Protein AF-A0A965PLQ4-F1 (afdb_monomer_lite)

Structure (mmCIF, N/CA/C/O backbone):
data_AF-A0A965PLQ4-F1
#
_entry.id   AF-A0A965PLQ4-F1
#
loop_
_atom_site.group_PDB
_atom_site.id
_atom_site.type_symbol
_atom_site.label_atom_id
_atom_site.label_alt_id
_atom_site.label_comp_id
_atom_site.label_asym_id
_atom_site.label_entity_id
_atom_site.label_seq_id
_atom_site.pdbx_PDB_ins_code
_atom_site.Cartn_x
_atom_site.Cartn_y
_atom_site.Cartn_z
_atom_site.occupancy
_atom_site.B_iso_or_equiv
_atom_site.auth_seq_id
_atom_site.auth_comp_id
_atom_site.auth_asym_id
_atom_site.auth_atom_id
_atom_site.pdbx_PDB_model_num
ATOM 1 N N . ALA A 1 1 ? -29.826 8.175 22.642 1.00 42.47 1 ALA A N 1
ATOM 2 C CA . ALA A 1 1 ? -30.155 8.011 24.075 1.00 42.47 1 ALA A CA 1
ATOM 3 C C . ALA A 1 1 ? -29.472 6.741 24.546 1.00 42.47 1 ALA A C 1
ATOM 5 O O . ALA A 1 1 ? -29.769 5.694 23.983 1.00 42.47 1 ALA A O 1
ATOM 6 N N . ILE A 1 2 ? -28.536 6.850 25.488 1.00 47.31 2 ILE A N 1
ATOM 7 C CA . ILE A 1 2 ? -27.743 5.718 25.980 1.00 47.31 2 ILE A CA 1
ATOM 8 C C . ILE A 1 2 ? -28.655 4.818 26.835 1.00 47.31 2 ILE A C 1
ATOM 10 O O . ILE A 1 2 ? -29.450 5.335 27.624 1.00 47.31 2 ILE A O 1
ATOM 14 N N . ARG A 1 3 ? -28.633 3.496 26.627 1.00 57.97 3 ARG A N 1
ATOM 15 C CA . ARG A 1 3 ? -29.490 2.531 27.341 1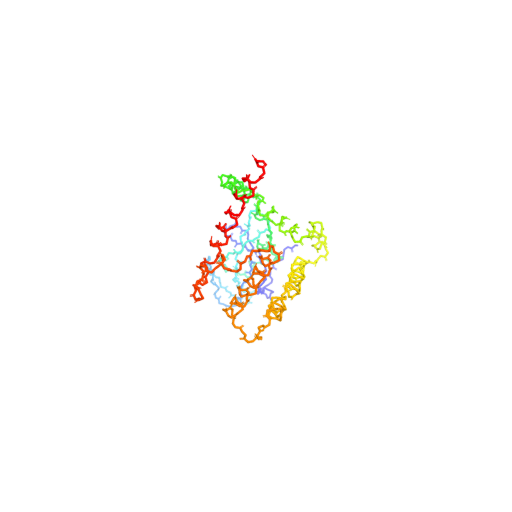.00 57.97 3 ARG A CA 1
ATOM 16 C C . ARG A 1 3 ? -28.615 1.562 28.130 1.00 57.97 3 ARG A C 1
ATOM 18 O O . ARG A 1 3 ? -27.710 0.963 27.556 1.00 57.97 3 ARG A O 1
ATOM 25 N N . ALA A 1 4 ? -28.911 1.390 29.418 1.00 62.94 4 ALA A N 1
ATOM 26 C CA . ALA A 1 4 ? -28.263 0.375 30.247 1.00 62.94 4 ALA A CA 1
ATOM 27 C C . ALA A 1 4 ? -28.407 -1.008 29.596 1.00 62.94 4 ALA A C 1
ATOM 29 O O . ALA A 1 4 ? -29.472 -1.330 29.050 1.00 62.94 4 ALA A O 1
ATOM 30 N N . ALA A 1 5 ? -27.336 -1.800 29.619 1.00 63.50 5 ALA A N 1
ATOM 31 C CA . ALA A 1 5 ? -27.375 -3.138 29.053 1.00 63.50 5 ALA A CA 1
ATOM 32 C C . ALA A 1 5 ? -28.246 -4.048 29.932 1.00 63.50 5 ALA A C 1
ATOM 34 O O . ALA A 1 5 ? -28.177 -4.007 31.158 1.00 63.50 5 ALA A O 1
ATOM 35 N N . SER A 1 6 ? -29.102 -4.862 29.310 1.00 65.81 6 SER A N 1
ATOM 36 C CA . SER A 1 6 ? -29.763 -5.945 30.044 1.00 65.81 6 SER A CA 1
ATOM 37 C C . SER A 1 6 ? -28.763 -7.092 30.249 1.00 65.81 6 SER A C 1
ATOM 39 O O . SER A 1 6 ? -28.003 -7.359 29.316 1.00 65.81 6 SER A O 1
ATOM 41 N N . PRO A 1 7 ? -28.789 -7.793 31.397 1.00 62.56 7 PRO A N 1
ATOM 42 C CA . PRO A 1 7 ? -27.888 -8.910 31.704 1.00 62.56 7 PRO A CA 1
ATOM 43 C C . PRO A 1 7 ? -27.759 -9.953 30.585 1.00 62.56 7 PRO A C 1
ATOM 45 O O . PRO A 1 7 ? -26.657 -10.371 30.252 1.00 62.56 7 PRO A O 1
ATOM 48 N N . ASP A 1 8 ? -28.876 -10.293 29.936 1.00 65.00 8 ASP A N 1
ATOM 49 C CA . ASP A 1 8 ? -28.928 -11.290 28.855 1.00 65.00 8 ASP A CA 1
ATOM 50 C C . ASP A 1 8 ? -28.632 -10.714 27.460 1.00 65.00 8 ASP A C 1
ATOM 52 O O . ASP A 1 8 ? -28.630 -11.439 26.466 1.00 65.00 8 ASP A O 1
ATOM 56 N N . ALA A 1 9 ? -28.463 -9.395 27.354 1.00 73.50 9 ALA A N 1
ATOM 57 C CA . ALA A 1 9 ? -28.287 -8.728 26.073 1.00 73.50 9 ALA A CA 1
ATOM 58 C C . ALA A 1 9 ? -26.817 -8.531 25.712 1.00 73.50 9 ALA A C 1
ATOM 60 O O . ALA A 1 9 ? -26.543 -8.434 24.518 1.00 73.50 9 ALA A O 1
ATOM 61 N N . LEU A 1 10 ? -25.918 -8.421 26.697 1.00 84.62 10 LEU A N 1
ATOM 62 C CA . LEU A 1 10 ? -24.506 -8.102 26.485 1.00 84.62 10 LEU A CA 1
ATOM 63 C C . LEU A 1 10 ? -23.789 -9.264 25.785 1.00 84.62 10 LEU A C 1
ATOM 65 O O . LEU A 1 10 ? -23.835 -10.401 26.255 1.00 84.62 10 LEU A O 1
ATOM 69 N N . MET A 1 11 ? -23.134 -8.980 24.666 1.00 88.69 11 MET A N 1
ATOM 70 C CA . MET A 1 11 ? -22.404 -9.961 23.870 1.00 88.69 11 MET A CA 1
ATOM 71 C C . MET A 1 11 ? -20.955 -9.520 23.688 1.00 88.69 11 MET A C 1
ATOM 73 O O . MET A 1 11 ? -20.638 -8.336 23.761 1.00 88.69 11 MET A O 1
ATOM 77 N N . VAL A 1 12 ? -20.076 -10.491 23.442 1.00 92.69 12 VAL A N 1
ATOM 78 C CA . VAL A 1 12 ? -18.704 -10.212 23.000 1.00 92.69 12 VAL A CA 1
ATOM 79 C C . VAL A 1 12 ? -18.756 -9.410 21.696 1.00 92.69 12 VAL A C 1
ATOM 81 O O . VAL A 1 12 ? -19.531 -9.757 20.802 1.00 92.69 12 VAL A O 1
ATOM 84 N N . GLY A 1 13 ? -17.960 -8.345 21.617 1.00 92.19 13 GLY A N 1
ATOM 85 C CA . GLY A 1 13 ? -17.960 -7.365 20.529 1.00 92.19 13 GLY A CA 1
ATOM 86 C C . GLY A 1 13 ? -18.898 -6.171 20.736 1.00 92.19 13 GLY A C 1
ATOM 87 O O . GLY A 1 13 ? -18.944 -5.276 19.898 1.00 92.19 13 GLY A O 1
ATOM 88 N N . ASP A 1 14 ? -19.672 -6.125 21.826 1.00 92.56 14 ASP A N 1
ATOM 89 C CA . ASP A 1 14 ? -20.460 -4.933 22.144 1.00 92.56 14 ASP A CA 1
ATOM 90 C C . ASP A 1 14 ? -19.574 -3.805 22.685 1.00 92.56 14 ASP A C 1
ATOM 92 O O . ASP A 1 14 ? -18.751 -4.015 23.580 1.00 92.56 14 ASP A O 1
ATOM 96 N N . TYR A 1 15 ? -19.853 -2.577 22.251 1.00 93.12 15 TYR A N 1
ATOM 97 C CA . TYR A 1 15 ? -19.258 -1.372 22.823 1.00 93.12 15 TYR A CA 1
ATOM 98 C C . TYR A 1 15 ? -20.063 -0.866 24.020 1.00 93.12 15 TYR A C 1
ATOM 100 O O . TYR A 1 15 ? -21.296 -0.745 23.980 1.00 93.12 15 TYR A O 1
ATOM 108 N N . VAL A 1 16 ? -19.363 -0.553 25.107 1.00 94.00 16 VAL A N 1
ATOM 109 C CA . VAL A 1 16 ? -19.966 -0.168 26.385 1.00 94.00 16 VAL A CA 1
ATOM 110 C C . VAL A 1 16 ? -19.266 1.030 27.014 1.00 94.00 16 VAL A C 1
ATOM 112 O O . VAL A 1 16 ? -18.045 1.149 26.976 1.00 94.00 16 VAL A O 1
ATOM 115 N N . ALA A 1 17 ? -20.052 1.900 27.641 1.00 92.19 17 ALA A N 1
ATOM 116 C CA . ALA A 1 17 ? -19.575 2.896 28.585 1.00 92.19 17 ALA A CA 1
ATOM 117 C C . ALA A 1 17 ? -19.525 2.297 29.996 1.00 92.19 17 ALA A C 1
ATOM 119 O O . ALA A 1 17 ? -20.445 1.578 30.413 1.00 92.19 17 ALA A O 1
ATOM 120 N N . LEU A 1 18 ? -18.448 2.595 30.722 1.00 92.31 18 LEU A N 1
ATOM 121 C CA . LEU A 1 18 ? -18.160 2.037 32.037 1.00 92.31 18 LEU A CA 1
ATOM 122 C C . LEU A 1 18 ? -17.449 3.033 32.966 1.00 92.31 18 LEU A C 1
ATOM 124 O O . LEU A 1 18 ? -16.678 3.878 32.507 1.00 92.31 18 LEU A O 1
ATOM 128 N N . PRO A 1 19 ? -17.634 2.915 34.293 1.00 88.88 19 PRO A N 1
ATOM 129 C CA . PRO A 1 19 ? -16.877 3.700 35.256 1.00 88.88 19 PRO A CA 1
ATOM 130 C C . PRO A 1 19 ? -15.430 3.194 35.383 1.00 88.88 19 PRO A C 1
ATOM 132 O O . PRO A 1 19 ? -15.180 2.026 35.716 1.00 88.88 19 PRO A O 1
ATOM 135 N N . TYR A 1 20 ? -14.468 4.097 35.187 1.00 88.69 20 TYR A N 1
ATOM 136 C CA . TYR A 1 20 ? -13.035 3.819 35.284 1.00 88.69 20 TYR A CA 1
ATOM 137 C C . TYR A 1 20 ? -12.265 5.033 35.827 1.00 88.69 20 TYR A C 1
ATOM 139 O O . TYR A 1 20 ? -12.466 6.161 35.385 1.00 88.69 20 TYR A O 1
ATOM 147 N N . ASN A 1 21 ? -11.393 4.814 36.821 1.00 83.69 21 ASN A N 1
ATOM 148 C CA . ASN A 1 21 ? -10.549 5.845 37.453 1.00 83.69 21 ASN A CA 1
ATOM 149 C C . ASN A 1 21 ? -11.276 7.141 37.882 1.00 83.69 21 ASN A C 1
ATOM 151 O O . ASN A 1 21 ? -10.721 8.235 37.801 1.00 83.69 21 ASN A O 1
ATOM 155 N N . GLY A 1 22 ? -12.515 7.026 38.372 1.00 81.31 22 GLY A N 1
ATOM 156 C CA . GLY A 1 22 ? -13.307 8.170 38.846 1.00 81.31 22 GLY A CA 1
ATOM 157 C C . GLY A 1 22 ? -14.010 8.973 37.744 1.00 81.31 22 GLY A C 1
ATOM 158 O O . GLY A 1 22 ? -14.638 9.983 38.055 1.00 81.31 22 GLY A O 1
ATOM 159 N N . GLY A 1 23 ? -13.935 8.520 36.491 1.00 86.62 23 GLY A N 1
ATOM 160 C CA . GLY A 1 23 ? -14.715 9.022 35.362 1.00 86.62 23 GLY A CA 1
ATOM 161 C C . GLY A 1 23 ? -15.489 7.906 34.659 1.00 86.62 23 GLY A C 1
ATOM 162 O O . GLY A 1 23 ? -15.543 6.771 35.135 1.00 86.62 23 GLY A O 1
ATOM 163 N N . GLU A 1 24 ? -16.086 8.246 33.522 1.00 88.56 24 GLU A N 1
ATOM 164 C CA . GLU A 1 24 ? -16.685 7.300 32.580 1.00 88.56 24 GLU A CA 1
ATOM 165 C C . GLU A 1 24 ? -15.748 7.160 31.374 1.00 88.56 24 GLU A C 1
ATOM 167 O O . GLU A 1 24 ? -15.132 8.135 30.942 1.00 88.56 24 GLU A O 1
ATOM 172 N N . THR A 1 25 ? -15.596 5.944 30.867 1.00 91.44 25 THR A N 1
ATOM 173 C CA . THR A 1 25 ? -14.796 5.626 29.681 1.00 91.44 25 THR A CA 1
ATOM 174 C C . THR A 1 25 ? -15.571 4.661 28.789 1.00 91.44 25 THR A C 1
ATOM 176 O O . THR A 1 25 ? -16.641 4.198 29.182 1.00 91.44 25 THR A O 1
ATOM 179 N N . THR A 1 26 ? -15.040 4.362 27.607 1.00 93.69 26 THR A N 1
ATOM 180 C CA . THR A 1 26 ? -15.637 3.440 26.633 1.00 93.69 26 THR A CA 1
ATOM 181 C C . THR A 1 26 ? -14.704 2.254 26.426 1.00 93.69 26 THR A C 1
ATOM 183 O O . THR A 1 26 ? -13.489 2.403 26.526 1.00 93.69 26 THR A O 1
ATOM 186 N N . GLY A 1 27 ? -15.258 1.086 26.130 1.00 94.12 27 GLY A N 1
ATOM 187 C CA . GLY A 1 27 ? -14.487 -0.091 25.752 1.00 94.12 27 GLY A CA 1
ATOM 188 C C . GLY A 1 27 ? -15.329 -1.128 25.021 1.00 94.12 27 GLY A C 1
ATOM 189 O O . GLY A 1 27 ? -16.536 -0.943 24.844 1.00 94.12 27 GLY A O 1
ATOM 190 N N . GLU A 1 28 ? -14.690 -2.221 24.628 1.00 95.50 28 GLU A N 1
ATOM 191 C CA . GLU A 1 28 ? -15.318 -3.360 23.957 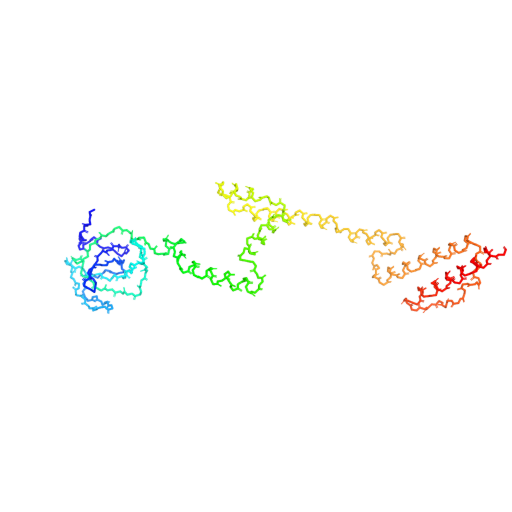1.00 95.50 28 GLU A CA 1
ATOM 192 C C . GLU A 1 28 ? -15.353 -4.580 24.872 1.00 95.50 28 GLU A C 1
ATOM 194 O O . GLU A 1 28 ? -14.398 -4.893 25.584 1.00 95.50 28 GLU A O 1
ATOM 199 N N . VAL A 1 29 ? -16.483 -5.281 24.868 1.00 94.81 29 VAL A N 1
ATOM 200 C CA . VAL A 1 29 ? -16.656 -6.523 25.616 1.00 94.81 29 VAL A CA 1
ATOM 201 C C . VAL A 1 29 ? -15.874 -7.641 24.932 1.00 94.81 29 VAL A C 1
ATOM 203 O O . VAL A 1 29 ? -16.263 -8.110 23.866 1.00 94.81 29 VAL A O 1
ATOM 206 N N . VAL A 1 30 ? -14.823 -8.132 25.582 1.00 95.75 30 VAL A N 1
ATOM 207 C CA . VAL A 1 30 ? -13.995 -9.239 25.074 1.00 95.75 30 VAL A CA 1
ATOM 208 C C . VAL A 1 30 ? -14.435 -10.600 25.614 1.00 95.75 30 VAL A C 1
ATOM 210 O O . VAL A 1 30 ? -14.245 -11.625 24.963 1.00 95.75 30 VAL A O 1
ATOM 213 N N . GLU A 1 31 ? -15.073 -10.632 26.786 1.00 93.62 31 GLU A N 1
ATOM 214 C CA . GLU A 1 31 ? -15.602 -11.862 27.382 1.00 93.62 31 GLU A CA 1
ATOM 215 C C . GLU A 1 31 ? -16.815 -11.570 28.271 1.00 93.62 31 GLU A C 1
ATOM 217 O O . GLU A 1 31 ? -16.881 -10.525 28.917 1.00 93.62 31 GLU A O 1
ATOM 222 N N . VAL A 1 32 ? -17.758 -12.514 28.350 1.00 93.25 32 VAL A N 1
ATOM 223 C CA . VAL A 1 32 ? -18.899 -12.461 29.275 1.00 93.25 32 VAL A CA 1
ATOM 224 C C . VAL A 1 32 ? -18.962 -13.751 30.086 1.00 93.25 32 VAL A C 1
ATOM 226 O O . VAL A 1 32 ? -19.077 -14.846 29.537 1.00 93.25 32 VAL A O 1
ATOM 229 N N . LEU A 1 33 ? -18.925 -13.616 31.408 1.00 92.19 33 LEU A N 1
ATOM 230 C CA . LEU A 1 33 ? -19.039 -14.699 32.371 1.00 92.19 33 LEU A CA 1
ATOM 231 C C . LEU A 1 33 ? -20.402 -14.609 33.056 1.00 92.19 33 LEU A C 1
ATOM 233 O O . LEU A 1 33 ? -20.697 -13.638 33.744 1.00 92.19 33 LEU A O 1
ATOM 237 N N . THR A 1 34 ? -21.224 -15.650 32.932 1.00 89.56 34 THR A N 1
ATOM 238 C CA . THR A 1 34 ? -22.533 -15.725 33.608 1.00 89.56 34 THR A CA 1
ATOM 239 C C . THR A 1 34 ? -22.441 -16.250 35.040 1.00 89.56 34 THR A C 1
ATOM 241 O O . THR A 1 34 ? -23.390 -16.133 35.806 1.00 89.56 34 THR A O 1
ATOM 244 N N . THR A 1 35 ? -21.327 -16.877 35.415 1.00 89.69 35 THR A N 1
ATOM 245 C CA . THR A 1 35 ? -21.080 -17.402 36.766 1.00 89.69 35 THR A CA 1
ATOM 246 C C . THR A 1 35 ? -19.584 -17.458 37.045 1.00 89.69 35 THR A C 1
ATOM 248 O O . THR A 1 35 ? -18.816 -17.770 36.137 1.00 89.69 35 THR A O 1
ATOM 251 N N . GLY A 1 36 ? -19.184 -17.267 38.301 1.00 91.75 36 GLY A N 1
ATOM 252 C CA . GLY A 1 36 ? -17.783 -17.350 38.727 1.00 91.75 36 GLY A CA 1
ATOM 253 C C . GLY A 1 36 ? -17.180 -15.968 38.946 1.00 91.75 36 GLY A C 1
ATOM 254 O O . GLY A 1 36 ? -17.913 -15.016 39.176 1.00 91.75 36 GLY A O 1
ATOM 255 N N . THR A 1 37 ? -15.858 -15.853 38.884 1.00 93.69 37 THR A N 1
ATOM 256 C CA . THR A 1 37 ? -15.151 -14.593 39.145 1.00 93.69 37 THR A CA 1
ATOM 257 C C . THR A 1 37 ? -14.396 -14.164 37.892 1.00 93.69 37 THR A C 1
ATOM 259 O O . THR A 1 37 ? -13.540 -14.903 37.408 1.00 93.69 37 THR A O 1
ATOM 262 N N . ALA A 1 38 ? -14.701 -12.974 37.380 1.00 92.88 38 ALA A N 1
ATOM 263 C CA . ALA A 1 38 ? -13.957 -12.329 36.304 1.00 92.88 38 ALA A CA 1
ATOM 264 C C . ALA A 1 38 ? -12.778 -11.541 36.890 1.00 92.88 38 ALA A C 1
ATOM 266 O O . ALA A 1 38 ? -12.931 -10.871 37.913 1.00 92.88 38 ALA A O 1
ATOM 267 N N . LEU A 1 39 ? -11.611 -11.610 36.246 1.00 94.75 39 LEU A N 1
ATOM 268 C CA . LEU A 1 39 ? -10.390 -10.925 36.674 1.00 94.75 39 LEU A CA 1
ATOM 269 C C . LEU A 1 39 ? -9.945 -9.933 35.597 1.00 94.75 39 LEU A C 1
ATOM 271 O O . LEU A 1 39 ? -9.609 -10.340 34.490 1.00 94.75 39 LEU A O 1
ATOM 275 N N . GLY A 1 40 ? -9.919 -8.651 35.945 1.00 92.25 40 GLY A N 1
ATOM 276 C CA . GLY A 1 40 ? -9.342 -7.581 35.139 1.00 92.25 40 GLY A CA 1
ATOM 277 C C . GLY A 1 40 ? -8.058 -7.027 35.759 1.00 92.25 40 GLY A C 1
ATOM 278 O O . GLY A 1 40 ? -7.680 -7.349 36.888 1.00 92.25 40 GLY A O 1
ATOM 279 N N . ASN A 1 41 ? -7.396 -6.140 35.027 1.00 93.50 41 ASN A N 1
ATOM 280 C CA . ASN A 1 41 ? -6.211 -5.401 35.452 1.00 93.50 41 ASN A CA 1
ATOM 281 C C . ASN A 1 41 ? -6.458 -4.526 36.694 1.00 93.50 41 ASN A C 1
ATOM 283 O O . ASN A 1 41 ? -5.502 -4.199 37.397 1.00 93.50 41 ASN A O 1
ATOM 287 N N . ASP A 1 42 ? -7.709 -4.145 36.971 1.00 89.56 42 ASP A N 1
ATOM 288 C CA . ASP A 1 42 ? -8.091 -3.270 38.084 1.00 89.56 42 ASP A CA 1
ATOM 289 C C . ASP A 1 42 ? -8.777 -3.992 39.258 1.00 89.56 42 ASP A C 1
ATOM 291 O O . ASP A 1 42 ? -9.137 -3.355 40.251 1.00 89.56 42 ASP A O 1
ATOM 295 N N . GLY A 1 43 ? -8.919 -5.319 39.185 1.00 90.00 43 GLY A N 1
ATOM 296 C CA . GLY A 1 43 ? -9.507 -6.130 40.246 1.00 90.00 43 GLY A CA 1
ATOM 297 C C . GLY A 1 43 ? -10.350 -7.286 39.719 1.00 90.00 43 GLY A C 1
ATOM 298 O O . GLY A 1 43 ? -10.275 -7.661 38.553 1.00 90.00 43 GLY A O 1
ATOM 299 N N . SER A 1 44 ? -11.159 -7.870 40.600 1.00 93.00 44 SER A N 1
ATOM 300 C CA . SER A 1 44 ? -12.045 -8.985 40.270 1.00 93.00 44 SER A CA 1
ATOM 301 C C . SER A 1 44 ? -13.496 -8.689 40.623 1.00 93.00 44 SER A C 1
ATOM 303 O O . SER A 1 44 ? -13.774 -7.965 41.580 1.00 93.00 44 SER A O 1
ATOM 305 N N . VAL A 1 45 ? -14.418 -9.300 39.883 1.00 93.69 45 VAL A N 1
ATOM 306 C CA . VAL A 1 45 ? -15.866 -9.158 40.067 1.00 93.69 45 VAL A CA 1
ATOM 307 C C . VAL A 1 45 ? -16.529 -10.530 39.991 1.00 93.69 45 VAL A C 1
ATOM 309 O O . VAL A 1 45 ? -16.193 -11.331 39.120 1.00 93.69 45 VAL A O 1
ATOM 312 N N . ASP A 1 46 ? -17.484 -10.793 40.880 1.00 94.31 46 ASP A N 1
ATOM 313 C CA . ASP A 1 46 ? -18.228 -12.053 40.903 1.00 94.31 46 ASP A CA 1
ATOM 314 C C . ASP A 1 46 ? -19.479 -11.974 40.021 1.00 94.31 46 ASP A C 1
ATOM 316 O O . ASP A 1 46 ? -20.406 -11.213 40.292 1.00 94.31 46 ASP A O 1
ATOM 320 N N . ALA A 1 47 ? -19.506 -12.793 38.975 1.00 92.12 47 ALA A N 1
ATOM 321 C CA . ALA A 1 47 ? -20.626 -12.963 38.068 1.00 92.12 47 ALA A CA 1
ATOM 322 C C . ALA A 1 47 ? -21.727 -13.843 38.666 1.00 92.12 47 ALA A C 1
ATOM 324 O O . ALA A 1 47 ? -21.468 -14.903 39.252 1.00 92.12 47 ALA A O 1
ATOM 325 N N . THR A 1 48 ? -22.975 -13.465 38.404 1.00 90.56 48 THR A N 1
ATOM 326 C CA . THR A 1 48 ? -24.156 -14.273 38.722 1.00 90.56 48 THR A CA 1
ATOM 327 C C . THR A 1 48 ? -25.035 -14.445 37.493 1.00 90.56 48 THR A C 1
ATOM 329 O O . THR A 1 48 ? -24.978 -13.647 36.563 1.00 90.56 48 THR A O 1
ATOM 332 N N . ALA A 1 49 ? -25.902 -15.459 37.496 1.00 86.25 49 ALA A N 1
ATOM 333 C CA . ALA A 1 49 ? -26.809 -15.689 36.372 1.00 86.25 49 ALA A CA 1
ATOM 334 C C . ALA A 1 49 ? -27.766 -14.505 36.129 1.00 86.25 49 ALA A C 1
ATOM 336 O O . ALA A 1 49 ? -28.285 -14.354 35.033 1.00 86.25 49 ALA A O 1
ATOM 337 N N . GLN A 1 50 ? -28.022 -13.689 37.155 1.00 86.50 50 GLN A N 1
ATOM 338 C CA . GLN A 1 50 ? -28.882 -12.507 37.091 1.00 86.50 50 GLN A CA 1
ATOM 339 C C . GLN A 1 50 ? -28.120 -11.232 36.710 1.00 86.50 50 GLN A C 1
ATOM 341 O O . GLN A 1 50 ? -28.742 -10.274 36.261 1.00 86.50 50 GLN A O 1
ATOM 346 N N . ASP A 1 51 ? -26.805 -11.212 36.920 1.00 89.06 51 ASP A N 1
ATOM 347 C CA . ASP A 1 51 ? -25.917 -10.098 36.594 1.00 89.06 51 ASP A CA 1
ATOM 348 C C . ASP A 1 51 ? -24.538 -10.660 36.204 1.00 89.06 51 ASP A C 1
ATOM 350 O O . ASP A 1 51 ? -23.673 -10.856 37.070 1.00 89.06 51 ASP A O 1
ATOM 354 N N . PRO A 1 52 ? -24.361 -11.028 34.921 1.00 91.81 52 PRO A N 1
ATOM 355 C CA . PRO A 1 52 ? -23.096 -11.507 34.389 1.00 91.81 52 PRO A CA 1
ATOM 356 C C . PRO A 1 52 ? -21.987 -10.471 34.567 1.00 91.81 52 PRO A C 1
ATOM 358 O O . PRO A 1 52 ? -22.236 -9.266 34.537 1.00 91.81 52 PRO A O 1
ATOM 361 N N . ALA A 1 53 ? -20.747 -10.932 34.704 1.00 94.00 53 ALA A N 1
ATOM 362 C CA . ALA A 1 53 ? -19.582 -10.063 34.601 1.00 94.00 53 ALA A CA 1
ATOM 363 C C . ALA A 1 53 ? -19.079 -10.052 33.157 1.00 94.00 53 ALA A C 1
ATOM 365 O O . ALA A 1 53 ? -19.095 -11.077 32.482 1.00 94.00 53 ALA A O 1
ATOM 366 N N . ALA A 1 54 ? -18.591 -8.910 32.702 1.00 94.25 54 ALA A N 1
ATOM 367 C CA . ALA A 1 54 ? -17.921 -8.758 31.428 1.00 94.25 54 ALA A CA 1
ATOM 368 C C . ALA A 1 54 ? -16.479 -8.306 31.645 1.00 94.25 54 ALA A C 1
ATOM 370 O O . ALA A 1 54 ? -16.201 -7.463 32.507 1.00 94.25 54 ALA A O 1
ATOM 371 N N . LEU A 1 55 ? -15.577 -8.877 30.853 1.00 95.81 55 LEU A N 1
ATOM 372 C CA . LEU A 1 55 ? -14.244 -8.339 30.642 1.00 95.81 55 LEU A CA 1
ATOM 373 C C . LEU A 1 55 ? -14.329 -7.353 29.487 1.00 95.81 55 LEU A C 1
ATOM 375 O O . LEU A 1 55 ? -14.824 -7.692 28.412 1.00 95.81 55 LEU A O 1
ATOM 379 N N . VAL A 1 56 ? -13.881 -6.131 29.743 1.00 95.44 56 VAL A N 1
ATOM 380 C CA . VAL A 1 56 ? -13.956 -5.022 28.798 1.00 95.44 56 VAL A CA 1
ATOM 381 C C . VAL A 1 56 ? -12.552 -4.507 28.545 1.00 95.44 56 VAL A C 1
ATOM 383 O O . VAL A 1 56 ? -11.876 -4.102 29.490 1.00 95.44 56 VAL A O 1
ATOM 386 N N . GLU A 1 57 ? -12.124 -4.513 27.290 1.00 96.06 57 GLU A N 1
ATOM 387 C CA . GLU A 1 57 ? -10.912 -3.826 26.860 1.00 96.06 57 GLU A CA 1
ATOM 388 C C . GLU A 1 57 ? -11.203 -2.327 26.780 1.00 96.06 57 GLU A C 1
ATOM 390 O O . GLU A 1 57 ? -12.092 -1.882 26.055 1.00 96.06 57 GLU A O 1
ATOM 395 N N . VAL A 1 58 ? -10.517 -1.546 27.613 1.00 94.44 58 VAL A N 1
ATOM 396 C CA . VAL A 1 58 ? -10.764 -0.112 27.754 1.00 94.44 58 VAL A CA 1
ATOM 397 C C . VAL A 1 58 ? -10.091 0.629 26.616 1.00 94.44 58 VAL A C 1
ATOM 399 O O . VAL A 1 58 ? -8.910 0.426 26.342 1.00 94.44 58 VAL A O 1
ATOM 402 N N . TYR A 1 59 ? -10.805 1.571 26.018 1.00 93.69 59 TYR A N 1
ATOM 403 C CA . TYR A 1 59 ? -10.227 2.488 25.055 1.00 93.69 59 TYR A CA 1
ATOM 404 C C . TYR A 1 59 ? -9.860 3.813 25.708 1.00 93.69 59 TYR A C 1
ATOM 406 O O . TYR A 1 59 ? -10.536 4.312 26.612 1.00 93.69 59 TYR A O 1
ATOM 414 N N . ARG A 1 60 ? -8.779 4.428 25.231 1.00 87.94 60 ARG A N 1
ATOM 415 C CA . ARG A 1 60 ? -8.383 5.765 25.668 1.00 87.94 60 ARG A CA 1
ATOM 416 C C . ARG A 1 60 ? -8.881 6.793 24.668 1.00 87.94 60 ARG A C 1
ATOM 418 O O . ARG A 1 60 ? -8.597 6.697 23.483 1.00 87.94 60 ARG A O 1
ATOM 425 N N . GLU A 1 61 ? -9.576 7.819 25.144 1.00 84.44 61 GLU A N 1
ATOM 426 C CA . GLU A 1 61 ? -9.895 8.963 24.292 1.00 84.44 61 GLU A CA 1
ATOM 427 C C . GLU A 1 61 ? -8.606 9.710 23.914 1.00 84.44 61 GLU A C 1
ATOM 429 O O . GLU A 1 61 ? -7.764 10.026 24.762 1.00 84.44 61 GLU A O 1
ATOM 434 N N . THR A 1 62 ? -8.434 9.963 22.621 1.00 83.06 62 THR A N 1
ATOM 435 C CA . THR A 1 62 ? -7.287 10.695 22.081 1.00 83.06 62 THR A CA 1
ATOM 436 C C . THR A 1 62 ? -7.438 12.206 22.313 1.00 83.06 62 THR A C 1
ATOM 438 O O . THR A 1 62 ? -8.403 12.687 22.901 1.00 83.06 62 THR A O 1
ATOM 441 N N . ALA A 1 63 ? -6.488 13.007 21.819 1.00 77.25 63 ALA A N 1
ATOM 442 C CA . ALA A 1 63 ? -6.626 14.467 21.835 1.00 77.25 63 ALA A CA 1
ATOM 443 C C . ALA A 1 63 ? -7.801 14.980 20.973 1.00 77.25 63 ALA A C 1
ATOM 445 O O . ALA A 1 63 ? -8.210 16.134 21.128 1.00 77.25 63 ALA A O 1
ATOM 446 N N . THR A 1 64 ? -8.320 14.152 20.061 1.00 75.75 64 THR A N 1
ATOM 447 C CA . THR A 1 64 ? -9.487 14.463 19.234 1.00 75.75 64 THR A CA 1
ATOM 448 C C . THR A 1 64 ? -10.744 13.942 19.942 1.00 75.75 64 THR A C 1
ATOM 450 O O . THR A 1 64 ? -10.857 12.731 20.130 1.00 75.75 64 THR A O 1
ATOM 453 N N . PRO A 1 65 ? -11.700 14.815 20.315 1.00 77.25 65 PRO A N 1
ATOM 454 C CA . PRO A 1 65 ? -12.913 14.399 21.016 1.00 77.25 65 PRO A CA 1
ATOM 455 C C . PRO A 1 65 ? -13.705 13.349 20.234 1.00 77.25 65 PRO A C 1
ATOM 457 O O . PRO A 1 65 ? -13.962 13.534 19.042 1.00 77.25 65 PRO A O 1
ATOM 460 N N . GLY A 1 66 ? -14.112 12.277 20.913 1.00 79.81 66 GLY A N 1
ATOM 461 C CA . GLY A 1 66 ? -14.867 11.172 20.315 1.00 79.81 66 GLY A CA 1
ATOM 462 C C . GLY A 1 66 ? -14.045 10.197 19.464 1.00 79.81 66 GLY A C 1
ATOM 463 O O . GLY A 1 66 ? -14.636 9.309 18.855 1.00 79.81 66 GLY A O 1
ATOM 464 N N . VAL A 1 67 ? -12.713 10.341 19.427 1.00 83.69 67 VAL A N 1
ATOM 465 C CA . VAL A 1 67 ? -11.798 9.385 18.785 1.00 83.69 67 VAL A CA 1
ATOM 466 C C . VAL A 1 67 ? -11.020 8.626 19.850 1.00 83.69 67 VAL A C 1
ATOM 468 O O . VAL A 1 67 ? -10.388 9.245 20.710 1.00 83.69 67 VAL A O 1
ATOM 471 N N . PHE A 1 68 ? -11.023 7.300 19.764 1.00 87.44 68 PHE A N 1
ATOM 472 C CA . PHE A 1 68 ? -10.518 6.401 20.800 1.00 87.44 68 PHE A CA 1
ATOM 473 C C . PHE A 1 68 ? -9.372 5.518 20.294 1.00 87.44 68 PHE A C 1
ATOM 475 O O . PHE A 1 68 ? -9.404 5.068 19.162 1.00 87.44 68 PHE A O 1
ATOM 482 N N . GLU A 1 69 ? -8.355 5.250 21.107 1.00 88.56 69 GLU A N 1
ATOM 483 C CA . GLU A 1 69 ? -7.292 4.277 20.814 1.00 88.56 69 GLU A CA 1
ATOM 484 C C . GLU A 1 69 ? -7.457 3.015 21.675 1.00 88.56 69 GLU A C 1
ATOM 486 O O . GLU A 1 69 ? -7.837 3.116 22.847 1.00 88.56 69 GLU A O 1
ATOM 491 N N . GLU A 1 70 ? -7.167 1.840 21.102 1.00 87.81 70 GLU A N 1
ATOM 492 C CA . GLU A 1 70 ? -7.117 0.576 21.848 1.00 87.81 70 GLU A CA 1
ATOM 493 C C . GLU A 1 70 ? -6.044 0.634 22.934 1.00 87.81 70 GLU A C 1
ATOM 495 O O . GLU A 1 70 ? -5.010 1.301 22.799 1.00 87.81 70 GLU A O 1
ATOM 500 N N . THR A 1 71 ? -6.286 -0.067 24.037 1.00 89.25 71 THR A N 1
ATOM 501 C CA . THR A 1 71 ? -5.295 -0.207 25.099 1.00 89.25 71 THR A CA 1
ATOM 502 C C . THR A 1 71 ? -5.272 -1.640 25.594 1.00 89.25 71 THR A C 1
ATOM 504 O O . THR A 1 71 ? -6.320 -2.247 25.740 1.00 89.25 71 THR A O 1
ATOM 507 N N . ASP A 1 72 ? -4.104 -2.128 26.011 1.00 90.38 72 ASP A N 1
ATOM 508 C CA . ASP A 1 72 ? -3.963 -3.466 26.608 1.00 90.38 72 ASP A CA 1
ATOM 509 C C . ASP A 1 72 ? -4.550 -3.569 28.043 1.00 90.38 72 ASP A C 1
ATOM 511 O O . ASP A 1 72 ? -4.094 -4.372 28.865 1.00 90.38 72 ASP A O 1
ATOM 515 N N . VAL A 1 73 ? -5.498 -2.699 28.414 1.00 93.69 73 VAL A N 1
ATOM 516 C CA . VAL A 1 73 ? -6.116 -2.657 29.744 1.00 93.69 73 VAL A CA 1
ATOM 517 C C . VAL A 1 73 ? -7.492 -3.301 29.686 1.00 93.69 73 VAL A C 1
ATOM 519 O O . VAL A 1 73 ? -8.439 -2.725 29.163 1.00 93.69 73 VAL A O 1
ATOM 522 N N . ILE A 1 74 ? -7.620 -4.461 30.321 1.00 95.38 74 ILE A N 1
ATOM 523 C CA . ILE A 1 74 ? -8.879 -5.188 30.461 1.00 95.38 74 ILE A CA 1
ATOM 524 C C . ILE A 1 74 ? -9.419 -4.966 31.872 1.00 95.38 74 ILE A C 1
ATOM 526 O O . ILE A 1 74 ? -8.717 -5.171 32.858 1.00 95.38 74 ILE A O 1
ATOM 530 N N . VAL A 1 75 ? -10.679 -4.578 32.015 1.00 95.44 75 VAL A N 1
ATOM 531 C CA . VAL A 1 75 ? -11.321 -4.401 33.325 1.00 95.44 75 VAL A CA 1
ATOM 532 C C . VAL A 1 75 ? -12.532 -5.306 33.465 1.00 95.44 75 VAL A C 1
ATOM 534 O O . VAL A 1 75 ? -13.246 -5.568 32.500 1.00 95.44 75 VAL A O 1
ATOM 537 N N . ALA A 1 76 ? -12.774 -5.782 34.684 1.00 95.25 76 ALA A N 1
ATOM 538 C CA . ALA A 1 76 ? -13.936 -6.609 34.988 1.00 95.25 76 ALA A CA 1
ATOM 539 C C . ALA A 1 76 ? -15.066 -5.740 35.552 1.00 95.25 76 ALA A C 1
ATOM 541 O O . ALA A 1 76 ? -14.863 -5.003 36.523 1.00 95.25 76 ALA A O 1
ATOM 542 N N . ARG A 1 77 ? -16.269 -5.822 34.977 1.00 94.00 77 ARG A N 1
ATOM 543 C CA . ARG A 1 77 ? -17.463 -5.103 35.458 1.00 94.00 77 ARG A CA 1
ATOM 544 C C . ARG A 1 77 ? -18.710 -5.971 35.377 1.00 94.00 77 ARG A C 1
ATOM 546 O O . ARG A 1 77 ? -18.818 -6.819 34.504 1.00 94.00 77 ARG A O 1
ATOM 553 N N . LEU A 1 78 ? -19.661 -5.742 36.279 1.00 92.06 78 LEU A N 1
ATOM 554 C CA . LEU A 1 78 ? -20.995 -6.336 36.175 1.00 92.06 78 LEU A CA 1
ATOM 555 C C . LEU A 1 78 ? -21.762 -5.711 35.013 1.00 92.06 78 LEU A C 1
ATOM 557 O O . LEU A 1 78 ? -21.629 -4.513 34.765 1.00 92.06 78 LEU A O 1
ATOM 561 N N . SER A 1 79 ? -22.605 -6.499 34.353 1.00 89.94 79 SER A N 1
ATOM 562 C CA . SER A 1 79 ? -23.458 -6.046 33.254 1.00 89.94 79 SER A CA 1
ATOM 563 C C . SER A 1 79 ? -24.343 -4.864 33.662 1.00 89.94 79 SER A C 1
ATOM 565 O O . SER A 1 79 ? -24.538 -3.935 32.882 1.00 89.94 79 SER A O 1
ATOM 567 N N . SER A 1 80 ? -24.790 -4.840 34.922 1.00 89.19 80 SER A N 1
ATOM 568 C CA . SER A 1 80 ? -25.570 -3.747 35.508 1.00 89.19 80 SER A CA 1
ATOM 569 C C . SER A 1 80 ? -24.822 -2.413 35.607 1.00 89.19 80 SER A C 1
ATOM 571 O O . SER A 1 80 ? -25.456 -1.359 35.670 1.00 89.19 80 SER A O 1
ATOM 573 N N . ALA A 1 81 ? -23.487 -2.443 35.612 1.00 89.44 81 ALA A N 1
ATOM 574 C CA . ALA A 1 81 ? -22.631 -1.260 35.635 1.00 89.44 81 ALA A CA 1
ATOM 575 C C . ALA A 1 81 ? -22.232 -0.784 34.227 1.00 89.44 81 ALA A C 1
ATOM 577 O O . ALA A 1 81 ? -21.501 0.201 34.109 1.00 89.44 81 ALA A O 1
ATOM 578 N N . LEU A 1 82 ? -22.683 -1.481 33.179 1.00 91.38 82 LEU A N 1
ATOM 579 C CA . LEU A 1 82 ? -22.346 -1.198 31.791 1.00 91.38 82 LEU A CA 1
ATOM 580 C C . LEU A 1 82 ? -23.533 -0.595 31.047 1.00 91.38 82 LEU A C 1
ATOM 582 O O . LEU A 1 82 ? -24.689 -1.013 31.177 1.00 91.38 82 LEU A O 1
ATOM 586 N N . THR A 1 83 ? -23.226 0.374 30.195 1.00 90.56 83 THR A N 1
ATOM 587 C CA . THR A 1 83 ? -24.224 1.006 29.339 1.00 90.56 83 THR A CA 1
ATOM 588 C C . THR A 1 83 ? -23.820 0.811 27.891 1.00 90.56 83 THR A C 1
ATOM 590 O O . THR A 1 83 ? -22.748 1.253 27.500 1.00 90.56 83 THR A O 1
ATOM 593 N N . ARG A 1 84 ? -24.653 0.153 27.077 1.00 89.50 84 ARG A N 1
ATOM 594 C CA . ARG A 1 84 ? -24.307 -0.076 25.669 1.00 89.50 84 ARG A CA 1
ATOM 595 C C . ARG A 1 84 ? -24.277 1.252 24.914 1.00 89.50 84 ARG A C 1
ATOM 597 O O . ARG A 1 84 ? -25.213 2.053 25.025 1.00 89.50 84 ARG A O 1
ATOM 604 N N . VAL A 1 85 ? -23.224 1.448 24.133 1.00 90.50 85 VAL A N 1
ATOM 605 C CA . VAL A 1 85 ? -23.021 2.611 23.266 1.00 90.50 85 VAL A CA 1
ATOM 606 C C . VAL A 1 85 ? -22.920 2.181 21.804 1.00 90.50 85 VAL A C 1
ATOM 608 O O . VAL A 1 85 ? -22.888 0.993 21.489 1.00 90.50 85 VAL A O 1
ATOM 611 N N . GLU A 1 86 ? -22.961 3.163 20.907 1.00 87.62 86 GLU A N 1
ATOM 612 C CA . GLU A 1 86 ? -22.615 2.953 19.501 1.00 87.62 86 GLU A CA 1
ATOM 613 C C . GLU A 1 86 ? -21.101 2.739 19.367 1.00 87.62 86 GLU A C 1
ATOM 615 O O . GLU A 1 86 ? -20.337 3.101 20.265 1.00 87.62 86 GLU A O 1
ATOM 620 N N . GLU A 1 87 ? -20.691 2.143 18.250 1.00 87.69 87 GLU A N 1
ATOM 621 C CA . GLU A 1 87 ? -19.288 1.902 17.919 1.00 87.69 87 GLU A CA 1
ATOM 622 C C . GLU A 1 87 ? -18.475 3.208 17.987 1.00 87.69 87 GLU A C 1
ATOM 624 O O . GLU A 1 87 ? -18.820 4.187 17.310 1.00 87.69 87 GLU A O 1
ATOM 629 N N . PRO A 1 88 ? -17.444 3.274 18.852 1.00 85.06 88 PRO A N 1
ATOM 630 C CA . PRO A 1 88 ? -16.596 4.445 18.965 1.00 85.06 88 PRO A CA 1
ATOM 631 C C . PRO A 1 88 ? -15.740 4.580 17.708 1.00 85.06 88 PRO A C 1
ATOM 633 O O . PRO A 1 88 ? -15.289 3.597 17.132 1.00 85.06 88 PRO A O 1
ATOM 636 N N . THR A 1 89 ? -15.467 5.814 17.289 1.00 85.75 89 THR A N 1
ATOM 637 C CA . THR A 1 89 ? -14.544 6.035 16.175 1.00 85.75 89 THR A CA 1
ATOM 638 C C . THR A 1 89 ? -13.121 5.720 16.639 1.00 85.75 89 THR A C 1
ATOM 640 O O . THR A 1 89 ? -12.545 6.466 17.434 1.00 85.75 89 THR A O 1
ATOM 643 N N . MET A 1 90 ? -12.551 4.618 16.157 1.00 82.50 90 MET A N 1
ATOM 644 C CA . MET A 1 90 ? -11.209 4.188 16.550 1.00 82.50 90 MET A CA 1
ATOM 645 C C . MET A 1 90 ? -10.135 5.042 15.877 1.00 82.50 90 MET A C 1
ATOM 647 O O . MET A 1 90 ? -10.308 5.486 14.752 1.00 82.50 90 MET A O 1
ATOM 651 N N . ALA A 1 91 ? -9.004 5.283 16.534 1.00 76.94 91 ALA A N 1
ATOM 652 C CA . ALA A 1 91 ? -7.927 6.150 16.058 1.00 76.94 91 ALA A CA 1
ATOM 653 C C . ALA A 1 91 ? -7.253 5.606 14.790 1.00 76.94 91 ALA A C 1
ATOM 655 O O . ALA A 1 91 ? -6.755 6.386 13.976 1.00 76.94 91 ALA A O 1
ATOM 656 N N . GLU A 1 92 ? -7.264 4.283 14.610 1.00 64.69 92 GLU A N 1
ATOM 657 C CA . GLU A 1 92 ? -6.802 3.624 13.387 1.00 64.69 92 GLU A CA 1
ATOM 658 C C . GLU A 1 92 ? -7.775 3.856 12.218 1.00 64.69 92 GLU A C 1
ATOM 660 O O . GLU A 1 92 ? -7.338 4.126 11.101 1.00 64.69 92 GLU A O 1
ATOM 665 N N . GLU A 1 93 ? -9.084 3.889 12.489 1.00 57.50 93 GLU A N 1
ATOM 666 C CA . GLU A 1 93 ? -10.126 4.219 11.506 1.00 57.50 93 GLU A CA 1
ATOM 667 C C . GLU A 1 93 ? -10.284 5.735 11.281 1.00 57.50 93 GLU A C 1
ATOM 669 O O . GLU A 1 93 ? -10.640 6.188 10.192 1.00 57.50 93 GLU A O 1
ATOM 674 N N . ALA A 1 94 ? -9.967 6.541 12.297 1.00 50.53 94 ALA A N 1
ATOM 675 C CA . ALA A 1 94 ? -10.034 7.998 12.296 1.00 50.53 94 ALA A CA 1
ATOM 676 C C . ALA A 1 94 ? -8.796 8.663 11.679 1.00 50.53 94 ALA A C 1
ATOM 678 O O . ALA A 1 94 ? -8.749 9.896 11.609 1.00 50.53 94 ALA A O 1
ATOM 679 N N . ASN A 1 95 ? -7.793 7.898 11.227 1.00 45.72 95 ASN A N 1
ATOM 680 C CA . ASN A 1 95 ? -6.597 8.476 10.628 1.00 45.72 95 ASN A CA 1
ATOM 681 C C . ASN A 1 95 ? -6.539 8.369 9.110 1.00 45.72 95 ASN A C 1
ATOM 683 O O . ASN A 1 95 ? -6.454 7.296 8.520 1.00 45.72 95 ASN A O 1
ATOM 687 N N . PRO A 1 96 ? -6.431 9.554 8.487 1.00 42.34 96 PRO A N 1
ATOM 688 C CA . PRO A 1 96 ? -5.081 10.098 8.325 1.00 42.34 96 PRO A CA 1
ATOM 689 C C . PRO A 1 96 ? -4.794 11.435 9.056 1.00 42.34 96 PRO A C 1
ATOM 691 O O . PRO A 1 96 ? -3.974 12.213 8.575 1.00 42.34 96 PRO A O 1
ATOM 694 N N . ILE A 1 97 ? -5.419 11.756 10.201 1.00 44.19 97 ILE A N 1
ATOM 695 C CA . ILE A 1 97 ? -5.336 13.090 10.842 1.00 44.19 97 ILE A CA 1
ATOM 696 C C . ILE A 1 97 ? -4.874 13.082 12.325 1.00 44.19 97 ILE A C 1
ATOM 698 O O . ILE A 1 97 ? -5.381 13.823 13.158 1.00 44.19 97 ILE A O 1
ATOM 702 N N . SER A 1 98 ? -3.817 12.340 12.664 1.00 44.50 98 SER A N 1
ATOM 703 C CA . SER A 1 98 ? -2.920 12.651 13.800 1.00 44.50 98 SER A CA 1
ATOM 704 C C . SER A 1 98 ? -1.721 13.494 13.343 1.00 44.50 98 SER A C 1
ATOM 706 O O . SER A 1 98 ? -0.828 13.830 14.117 1.00 44.50 98 SER A O 1
ATOM 708 N N . ALA A 1 99 ? -1.744 13.900 12.075 1.00 44.34 99 ALA A N 1
ATOM 709 C CA . ALA A 1 99 ? -0.724 14.675 11.402 1.00 44.34 99 ALA A CA 1
ATOM 710 C C . ALA A 1 99 ? -0.510 16.116 11.919 1.00 44.34 99 ALA A C 1
ATOM 712 O O . ALA A 1 99 ? 0.633 16.544 12.025 1.00 44.34 99 ALA A O 1
ATOM 713 N N . PRO A 1 100 ? -1.496 16.959 12.270 1.00 45.69 100 PRO A N 1
ATOM 714 C CA . PRO A 1 100 ? -1.287 18.386 12.015 1.00 45.69 100 PRO A CA 1
ATOM 715 C C . PRO A 1 100 ? -0.326 19.118 12.969 1.00 45.69 100 PRO A C 1
ATOM 717 O O . PRO A 1 100 ? 0.114 20.208 12.618 1.00 45.69 100 PRO A O 1
ATOM 720 N N . ILE A 1 101 ? 0.058 18.568 14.130 1.00 43.62 101 ILE A N 1
ATOM 721 C CA . ILE A 1 101 ? 0.960 19.268 15.075 1.00 43.62 101 ILE A CA 1
ATOM 722 C C . ILE A 1 101 ? 2.320 18.578 15.198 1.00 43.62 101 ILE A C 1
ATOM 724 O O . ILE A 1 101 ? 3.351 19.251 15.106 1.00 43.62 101 ILE A O 1
ATOM 728 N N . VAL A 1 102 ? 2.356 17.247 15.312 1.00 42.62 102 VAL A N 1
ATOM 729 C CA . VAL A 1 102 ? 3.627 16.514 15.243 1.00 42.62 102 VAL A CA 1
ATOM 730 C C . VAL A 1 102 ? 4.145 16.492 13.809 1.00 42.62 102 VAL A C 1
ATOM 732 O O . VAL A 1 102 ? 5.332 16.732 13.649 1.00 42.62 102 VAL A O 1
ATOM 735 N N . ASP A 1 103 ? 3.320 16.375 12.762 1.00 38.78 103 ASP A N 1
ATOM 736 C CA . ASP A 1 103 ? 3.812 16.529 11.385 1.00 38.78 103 ASP A CA 1
ATOM 737 C C . ASP A 1 103 ? 4.089 17.982 11.027 1.00 38.78 103 ASP A C 1
ATOM 739 O O . ASP A 1 103 ? 4.985 18.217 10.233 1.00 38.78 103 ASP A O 1
ATOM 743 N N . ALA A 1 104 ? 3.440 18.993 11.613 1.00 42.94 104 ALA A N 1
ATOM 744 C CA . ALA A 1 104 ? 3.888 20.369 11.380 1.00 42.94 104 ALA A CA 1
ATOM 745 C C . ALA A 1 104 ? 5.290 20.591 11.963 1.00 42.94 104 ALA A C 1
ATOM 747 O O . ALA A 1 104 ? 6.155 21.130 11.278 1.00 42.94 104 ALA A O 1
ATOM 748 N N . ILE A 1 105 ? 5.568 20.128 13.186 1.00 47.06 105 ILE A N 1
ATOM 749 C CA . ILE A 1 105 ? 6.892 20.272 13.814 1.00 47.06 105 ILE A CA 1
ATOM 750 C C . ILE A 1 105 ? 7.919 19.332 13.161 1.00 47.06 105 ILE A C 1
ATOM 752 O O . ILE A 1 105 ? 9.029 19.765 12.853 1.00 47.06 105 ILE A O 1
ATOM 756 N N . THR A 1 106 ? 7.545 18.092 12.851 1.00 50.16 106 THR A N 1
ATOM 757 C CA . THR A 1 106 ? 8.403 17.077 12.222 1.00 50.16 106 THR A CA 1
ATOM 758 C C . THR A 1 106 ? 8.626 17.378 10.748 1.00 50.16 106 THR A C 1
ATOM 760 O O . THR A 1 106 ? 9.764 17.294 10.316 1.00 50.16 106 THR A O 1
ATOM 763 N N . ASN A 1 107 ? 7.637 17.839 9.976 1.00 52.19 107 ASN A N 1
ATOM 764 C CA . ASN A 1 107 ? 7.844 18.317 8.601 1.00 52.19 107 ASN A CA 1
ATOM 765 C C . ASN A 1 107 ? 8.571 19.656 8.566 1.00 52.19 107 ASN A C 1
ATOM 767 O O . ASN A 1 107 ? 9.350 19.869 7.646 1.00 52.19 107 ASN A O 1
ATOM 771 N N . THR A 1 108 ? 8.411 20.546 9.551 1.00 55.00 108 THR A N 1
ATOM 772 C CA . THR A 1 108 ? 9.227 21.774 9.627 1.00 55.00 108 THR A CA 1
ATOM 773 C C . THR A 1 108 ? 10.678 21.453 9.993 1.00 55.00 108 THR A C 1
ATOM 775 O O . THR A 1 108 ? 11.598 22.033 9.424 1.00 55.00 108 THR A O 1
ATOM 778 N N . MET A 1 109 ? 10.926 20.507 10.903 1.00 56.81 109 MET A N 1
ATOM 779 C CA . MET A 1 109 ? 12.283 20.060 11.231 1.00 56.81 109 MET A CA 1
ATOM 780 C C . MET A 1 109 ? 12.891 19.233 10.101 1.00 56.81 109 MET A C 1
ATOM 782 O O . MET A 1 109 ? 14.036 19.472 9.750 1.00 56.81 109 MET A O 1
ATOM 786 N N . LYS A 1 110 ? 12.126 18.335 9.475 1.00 57.91 110 LYS A N 1
ATOM 787 C CA . LYS A 1 110 ? 12.532 17.513 8.327 1.00 57.91 110 LYS A CA 1
ATOM 788 C C . LYS A 1 110 ? 12.772 18.370 7.092 1.00 57.91 110 LYS A C 1
ATOM 790 O O . LYS A 1 110 ? 13.794 18.182 6.457 1.00 57.91 110 LYS A O 1
ATOM 795 N N . SER A 1 111 ? 11.927 19.355 6.788 1.00 55.78 111 SER A N 1
ATOM 796 C CA . SER A 1 111 ? 12.178 20.308 5.693 1.00 55.78 111 SER A CA 1
ATOM 797 C C . SER A 1 111 ? 13.401 21.181 5.965 1.00 55.78 111 SER A C 1
ATOM 799 O O . SER A 1 111 ? 14.200 21.374 5.057 1.00 55.78 111 SER A O 1
ATOM 801 N N . LYS A 1 112 ? 13.622 21.640 7.206 1.00 63.78 112 LYS A N 1
ATOM 802 C CA . LYS A 1 112 ? 14.856 22.351 7.585 1.00 63.78 112 LYS A CA 1
ATOM 803 C C . LYS A 1 112 ? 16.095 21.454 7.522 1.00 63.78 112 LYS A C 1
ATOM 805 O O . LYS A 1 112 ? 17.136 21.924 7.081 1.00 63.78 112 LYS A O 1
ATOM 810 N N . LEU A 1 113 ? 15.995 20.181 7.917 1.00 57.50 113 LEU A N 1
ATOM 811 C CA . LEU A 1 113 ? 17.089 19.206 7.841 1.00 57.50 113 LEU A CA 1
ATOM 812 C C . LEU A 1 113 ? 17.411 18.848 6.385 1.00 57.50 113 LEU A C 1
ATOM 814 O O . LEU A 1 113 ? 18.573 18.830 6.005 1.00 57.50 113 LEU A O 1
ATOM 818 N N . LEU A 1 114 ? 16.385 18.605 5.567 1.00 54.44 114 LEU A N 1
ATOM 819 C CA . LEU A 1 114 ? 16.501 18.331 4.137 1.00 54.44 114 LEU A CA 1
ATOM 820 C C . LEU A 1 114 ? 17.081 19.548 3.404 1.00 54.44 114 LEU A C 1
ATOM 822 O O . LEU A 1 114 ? 18.041 19.384 2.662 1.00 54.44 114 LEU A O 1
ATOM 826 N N . ALA A 1 115 ? 16.625 20.768 3.709 1.00 60.09 115 ALA A N 1
ATOM 827 C CA . ALA A 1 115 ? 17.207 22.003 3.179 1.00 60.09 115 ALA A CA 1
ATOM 828 C C . ALA A 1 115 ? 18.679 22.189 3.592 1.00 60.09 115 ALA A C 1
ATOM 830 O O . ALA A 1 115 ? 19.490 22.630 2.781 1.00 60.09 115 ALA A O 1
ATOM 831 N N . LEU A 1 116 ? 19.052 21.806 4.821 1.00 61.59 116 LEU A N 1
ATOM 832 C CA . LEU A 1 116 ? 20.445 21.821 5.287 1.00 61.59 116 LEU A CA 1
ATOM 833 C C . LEU A 1 116 ? 21.310 20.755 4.586 1.00 61.59 116 LEU A C 1
ATOM 835 O O . LEU A 1 116 ? 22.510 20.951 4.415 1.00 61.59 116 LEU A O 1
ATOM 839 N N . LEU A 1 117 ? 20.696 19.647 4.163 1.00 57.47 117 LEU A N 1
ATOM 840 C CA . LEU A 1 117 ? 21.304 18.572 3.374 1.00 57.47 117 LEU A CA 1
ATOM 841 C C . LEU A 1 117 ? 21.235 18.822 1.852 1.00 57.47 117 LEU A C 1
ATOM 843 O O . LEU A 1 117 ? 21.706 17.987 1.083 1.00 57.47 117 LEU A O 1
ATOM 847 N N . GLY A 1 118 ? 20.655 19.944 1.404 1.00 57.47 118 GLY A N 1
ATOM 848 C CA . GLY A 1 118 ? 20.478 20.278 -0.016 1.00 57.47 118 GLY A CA 1
ATOM 849 C C . GLY A 1 118 ? 19.397 19.466 -0.745 1.00 57.47 118 GLY A C 1
ATOM 850 O O . GLY A 1 118 ? 19.351 19.473 -1.971 1.00 57.47 118 GLY A O 1
ATOM 851 N N . VAL A 1 119 ? 18.535 18.758 -0.015 1.00 54.09 119 VAL A N 1
ATOM 852 C CA . VAL A 1 119 ? 17.392 18.017 -0.555 1.00 54.09 119 VAL A CA 1
ATOM 853 C C . VAL A 1 119 ? 16.159 18.915 -0.462 1.00 54.09 119 VAL A C 1
ATOM 855 O O . VAL A 1 119 ? 15.748 19.302 0.630 1.00 54.09 119 VAL A O 1
ATOM 858 N N . GLU A 1 120 ? 15.560 19.280 -1.594 1.00 66.44 120 GLU A N 1
ATOM 859 C CA . GLU A 1 120 ? 14.317 20.058 -1.576 1.00 66.44 120 GLU A CA 1
ATOM 860 C C . GLU A 1 120 ? 13.210 19.268 -0.860 1.00 66.44 120 GLU A C 1
ATOM 862 O O . GLU A 1 120 ? 13.057 18.066 -1.070 1.00 66.44 120 GLU A O 1
ATOM 867 N N . ALA A 1 121 ? 12.416 19.929 -0.010 1.00 57.78 121 ALA A N 1
ATOM 868 C CA . ALA A 1 121 ? 11.315 19.289 0.726 1.00 57.78 121 ALA A CA 1
ATOM 869 C C . ALA A 1 121 ? 10.287 18.625 -0.213 1.00 57.78 121 ALA A C 1
ATOM 871 O O . ALA A 1 121 ? 9.639 17.648 0.152 1.00 57.78 121 ALA A O 1
ATOM 872 N N . ASN A 1 122 ? 10.233 19.114 -1.450 1.00 61.84 122 ASN A N 1
ATOM 873 C CA . ASN A 1 122 ? 9.354 18.672 -2.517 1.00 61.84 122 ASN A CA 1
ATOM 874 C C . ASN A 1 122 ? 10.046 17.626 -3.401 1.00 61.84 122 ASN A C 1
ATOM 876 O O . ASN A 1 122 ? 9.464 17.196 -4.384 1.00 61.84 122 ASN A O 1
ATOM 880 N N . ALA A 1 123 ? 11.286 17.212 -3.114 1.00 65.75 123 ALA A N 1
ATOM 881 C CA . ALA A 1 123 ? 12.080 16.379 -4.018 1.00 65.75 123 ALA A CA 1
ATOM 882 C C . ALA A 1 123 ? 11.367 15.079 -4.395 1.00 65.75 123 ALA A C 1
ATOM 884 O O . ALA A 1 123 ? 11.534 14.605 -5.510 1.00 65.75 123 ALA A O 1
ATOM 885 N N . ARG A 1 124 ? 10.531 14.527 -3.505 1.00 58.69 124 ARG A N 1
ATOM 886 C CA . ARG A 1 124 ? 9.688 13.365 -3.813 1.00 58.69 124 ARG A CA 1
ATOM 887 C C . ARG A 1 124 ? 8.573 13.701 -4.803 1.00 58.69 124 ARG A C 1
ATOM 889 O O . ARG A 1 124 ? 8.360 12.936 -5.734 1.00 58.69 124 ARG A O 1
ATOM 896 N N . GLU A 1 125 ? 7.866 14.807 -4.609 1.00 69.25 125 GLU A N 1
ATOM 897 C CA . GLU A 1 125 ? 6.787 15.253 -5.502 1.00 69.25 125 GLU A CA 1
ATOM 898 C C . GLU A 1 125 ? 7.339 15.743 -6.838 1.00 69.25 125 GLU A C 1
ATOM 900 O O . GLU A 1 125 ? 6.806 15.379 -7.876 1.00 69.25 125 GLU A O 1
ATOM 905 N N . THR A 1 126 ? 8.460 16.462 -6.832 1.00 68.94 126 THR A N 1
ATOM 906 C CA . THR A 1 126 ? 9.226 16.842 -8.020 1.00 68.94 126 THR A CA 1
ATOM 907 C C . THR A 1 126 ? 9.755 15.606 -8.745 1.00 68.94 126 THR A C 1
ATOM 909 O O . THR A 1 126 ? 9.643 15.522 -9.961 1.00 68.94 126 THR A O 1
ATOM 912 N N . PHE A 1 127 ? 10.283 14.608 -8.027 1.00 67.94 127 PHE A N 1
ATOM 913 C CA . PHE A 1 127 ? 10.712 13.339 -8.620 1.00 67.94 127 PHE A CA 1
ATOM 914 C C . PHE A 1 127 ? 9.538 12.580 -9.234 1.00 67.94 127 PHE A C 1
ATOM 916 O O . PHE A 1 127 ? 9.657 12.102 -10.354 1.00 67.94 127 PHE A O 1
ATOM 923 N N . LEU A 1 128 ? 8.400 12.493 -8.540 1.00 64.88 128 LEU A N 1
ATOM 924 C CA . LEU A 1 128 ? 7.198 11.846 -9.063 1.00 64.88 128 LEU A CA 1
ATOM 925 C C . LEU A 1 128 ? 6.640 12.601 -10.271 1.00 64.88 128 LEU A C 1
ATOM 927 O O . LEU A 1 128 ? 6.333 11.971 -11.274 1.00 64.88 128 LEU A O 1
ATOM 931 N N . ALA A 1 129 ? 6.567 13.930 -10.220 1.00 67.19 129 ALA A N 1
ATOM 932 C CA . ALA A 1 129 ? 6.125 14.761 -11.335 1.00 67.19 129 ALA A CA 1
ATOM 933 C C . ALA A 1 129 ? 7.053 14.617 -12.550 1.00 67.19 129 ALA A C 1
ATOM 935 O O . ALA A 1 129 ? 6.568 14.456 -13.666 1.00 67.19 129 ALA A O 1
ATOM 936 N N . ASN A 1 130 ? 8.371 14.594 -12.333 1.00 67.56 130 ASN A N 1
ATOM 937 C CA . ASN A 1 130 ? 9.354 14.371 -13.391 1.00 67.56 130 ASN A CA 1
ATOM 938 C C . ASN A 1 130 ? 9.277 12.942 -13.940 1.00 67.56 130 ASN A C 1
ATOM 940 O O . ASN A 1 130 ? 9.266 12.770 -15.148 1.00 67.56 130 ASN A O 1
ATOM 944 N N . ALA A 1 131 ? 9.133 11.923 -13.090 1.00 65.50 131 ALA A N 1
ATOM 945 C CA . ALA A 1 131 ? 8.987 10.535 -13.525 1.00 65.50 131 ALA A CA 1
ATOM 946 C C . ALA A 1 131 ? 7.689 10.314 -14.322 1.00 65.50 131 ALA A C 1
ATOM 948 O O . ALA A 1 131 ? 7.685 9.600 -15.319 1.00 65.50 131 ALA A O 1
ATOM 949 N N . ILE A 1 132 ? 6.590 10.953 -13.915 1.00 69.31 132 ILE A N 1
ATOM 950 C CA . ILE A 1 132 ? 5.308 10.948 -14.634 1.00 69.31 132 ILE A CA 1
ATOM 951 C C . ILE A 1 132 ? 5.458 11.663 -15.988 1.00 69.31 132 ILE A C 1
ATOM 953 O O . ILE A 1 132 ? 5.007 11.137 -17.007 1.00 69.31 132 ILE A O 1
ATOM 957 N N . ALA A 1 133 ? 6.153 12.806 -16.022 1.00 72.06 133 ALA A N 1
ATOM 958 C CA . ALA A 1 133 ? 6.443 13.538 -17.254 1.00 72.06 133 ALA A CA 1
ATOM 959 C C . ALA A 1 133 ? 7.365 12.756 -18.210 1.00 72.06 133 ALA A C 1
ATOM 961 O O . ALA A 1 133 ? 7.101 12.724 -19.412 1.00 72.06 133 ALA A O 1
ATOM 962 N N . ASP A 1 134 ? 8.385 12.070 -17.689 1.00 72.62 134 ASP A N 1
ATOM 963 C CA . ASP A 1 134 ? 9.303 11.213 -18.451 1.00 72.62 134 ASP A CA 1
ATOM 964 C C . ASP A 1 134 ? 8.585 9.987 -19.041 1.00 72.62 134 ASP A C 1
ATOM 966 O O . ASP A 1 134 ? 8.929 9.516 -20.125 1.00 72.62 134 ASP A O 1
ATOM 970 N N . LEU A 1 135 ? 7.531 9.504 -18.373 1.00 77.06 135 LEU A N 1
ATOM 971 C CA . LEU A 1 135 ? 6.616 8.478 -18.891 1.00 77.06 135 LEU A CA 1
ATOM 972 C C . LEU A 1 135 ? 5.595 9.032 -19.908 1.00 77.06 135 LEU A C 1
ATOM 974 O O . LEU A 1 135 ? 4.732 8.292 -20.392 1.00 77.06 135 LEU A O 1
ATOM 978 N N . GLY A 1 136 ? 5.664 10.328 -20.230 1.00 81.75 136 GLY A N 1
ATOM 979 C CA . GLY A 1 136 ? 4.750 11.015 -21.144 1.00 81.75 136 GLY A CA 1
ATOM 980 C C . GLY A 1 136 ? 3.330 11.177 -20.597 1.00 81.75 136 GLY A C 1
ATOM 981 O O . GLY A 1 136 ? 2.413 11.511 -21.352 1.00 81.75 136 GLY A O 1
ATOM 982 N N . VAL A 1 137 ? 3.123 10.930 -19.303 1.00 83.12 137 VAL A N 1
ATOM 983 C CA . VAL A 1 137 ? 1.822 11.069 -18.652 1.00 83.12 137 VAL A CA 1
ATOM 984 C C . VAL A 1 137 ? 1.662 12.515 -18.201 1.00 83.12 137 VAL A C 1
ATOM 986 O O . VAL A 1 137 ? 2.531 13.091 -17.554 1.00 83.12 137 VAL A O 1
ATOM 989 N N . LYS A 1 138 ? 0.530 13.126 -18.542 1.00 82.69 138 LYS A N 1
ATOM 990 C CA . LYS A 1 138 ? 0.199 14.468 -18.065 1.00 82.69 138 LYS A CA 1
ATOM 991 C C . LYS A 1 138 ? -0.357 14.402 -16.636 1.00 82.69 138 LYS A C 1
ATOM 993 O O . LYS A 1 138 ? -1.187 13.526 -16.381 1.00 82.69 138 LYS A O 1
ATOM 998 N N . PRO A 1 139 ? 0.018 15.316 -15.723 1.00 75.31 139 PRO A N 1
ATOM 999 C CA . PRO A 1 139 ? -0.517 15.342 -14.359 1.00 75.31 139 PRO A CA 1
ATOM 1000 C C . PRO A 1 139 ? -2.052 15.370 -14.313 1.00 75.31 139 PRO A C 1
ATOM 1002 O O . PRO A 1 139 ? -2.667 14.714 -13.474 1.00 75.31 139 PRO A O 1
ATOM 1005 N N . GLU A 1 140 ? -2.684 16.054 -15.271 1.00 81.75 140 GLU A N 1
ATOM 1006 C CA . GLU A 1 140 ? -4.143 16.155 -15.372 1.00 81.75 140 GLU A CA 1
ATOM 1007 C C . GLU A 1 140 ? -4.800 14.803 -15.687 1.00 81.75 140 GLU A C 1
ATOM 1009 O O . GLU A 1 140 ? -5.909 14.536 -15.230 1.00 81.75 140 GLU A O 1
ATOM 1014 N N . ALA A 1 141 ? -4.114 13.924 -16.426 1.00 80.31 141 ALA A N 1
ATOM 1015 C CA . ALA A 1 141 ? -4.606 12.581 -16.728 1.00 80.31 141 ALA A CA 1
ATOM 1016 C C . ALA A 1 141 ? -4.569 11.670 -15.491 1.00 80.31 141 ALA A C 1
ATOM 1018 O O . ALA A 1 141 ? -5.463 10.848 -15.310 1.00 80.31 141 ALA A O 1
ATOM 1019 N N . VAL A 1 142 ? -3.571 11.851 -14.618 1.00 79.31 142 VAL A N 1
ATOM 1020 C CA . VAL A 1 142 ? -3.475 11.118 -13.346 1.00 79.31 142 VAL A CA 1
ATOM 1021 C C . VAL A 1 142 ? -4.597 11.544 -12.402 1.00 79.31 142 VAL A C 1
ATOM 1023 O O . VAL A 1 142 ? -5.269 10.685 -11.837 1.00 79.31 142 VAL A O 1
ATOM 1026 N N . SER A 1 143 ? -4.843 12.854 -12.282 1.00 78.12 143 SER A N 1
ATOM 1027 C CA . SER A 1 143 ? -5.949 13.380 -11.470 1.00 78.12 143 SER A CA 1
ATOM 1028 C C . SER A 1 143 ? -7.303 12.880 -11.977 1.00 78.12 143 SER A C 1
ATOM 1030 O O . SER A 1 143 ? -8.083 12.341 -11.201 1.00 78.12 143 SER A O 1
ATOM 1032 N N . ALA A 1 144 ? -7.551 12.964 -13.289 1.00 83.69 144 ALA A N 1
ATOM 1033 C CA . ALA A 1 144 ? -8.805 12.505 -13.882 1.00 83.69 144 ALA A CA 1
ATOM 1034 C C . ALA A 1 144 ? -9.043 10.996 -13.690 1.00 83.69 144 ALA A C 1
ATOM 1036 O O . ALA A 1 144 ? -10.182 10.571 -13.505 1.00 83.69 144 ALA A O 1
ATOM 1037 N N . ALA A 1 145 ? -7.986 10.179 -13.718 1.00 84.31 145 ALA A N 1
ATOM 1038 C CA . ALA A 1 145 ? -8.088 8.742 -13.476 1.00 84.31 145 ALA A CA 1
ATOM 1039 C C . ALA A 1 145 ? -8.406 8.411 -12.007 1.00 84.31 145 ALA A C 1
ATOM 1041 O O . ALA A 1 145 ? -9.205 7.512 -11.740 1.00 84.31 145 ALA A O 1
ATOM 1042 N N . LEU A 1 146 ? -7.826 9.152 -11.059 1.00 81.62 146 LEU A N 1
ATOM 1043 C CA . LEU A 1 146 ? -8.158 9.048 -9.634 1.00 81.62 146 LEU A CA 1
ATOM 1044 C C . LEU A 1 146 ? -9.621 9.427 -9.373 1.00 81.62 146 LEU A C 1
ATOM 1046 O O . LEU A 1 146 ? -10.334 8.659 -8.729 1.00 81.62 146 LEU A O 1
ATOM 1050 N N . ASP A 1 147 ? -10.086 10.540 -9.945 1.00 88.25 147 ASP A N 1
ATOM 1051 C CA . ASP A 1 147 ? -11.478 11.000 -9.826 1.00 88.25 147 ASP A CA 1
ATOM 1052 C C . ASP A 1 147 ? -12.475 10.010 -10.454 1.00 88.25 147 ASP A C 1
ATOM 1054 O O . ASP A 1 147 ? -13.604 9.858 -9.987 1.00 88.25 147 ASP A O 1
ATOM 1058 N N . ALA A 1 148 ? -12.048 9.288 -11.493 1.00 86.81 148 ALA A N 1
ATOM 1059 C CA . ALA A 1 148 ? -12.821 8.227 -12.133 1.00 86.81 148 ALA A CA 1
ATOM 1060 C C . ALA A 1 148 ? -12.765 6.876 -11.388 1.00 86.81 148 ALA A C 1
ATOM 1062 O O . ALA A 1 148 ? -13.325 5.892 -11.876 1.00 86.81 148 ALA A O 1
ATOM 1063 N N . GLY A 1 149 ? -12.089 6.794 -10.235 1.00 90.19 149 GLY A N 1
ATOM 1064 C CA . GLY A 1 149 ? -11.966 5.559 -9.458 1.00 90.19 149 GLY A CA 1
ATOM 1065 C C . GLY A 1 149 ? -11.087 4.498 -10.126 1.00 90.19 149 GLY A C 1
ATOM 1066 O O . GLY A 1 149 ? -11.327 3.304 -9.950 1.00 90.19 149 GLY A O 1
ATOM 1067 N N . GLN A 1 150 ? -10.080 4.910 -10.904 1.00 84.69 150 GLN A N 1
ATOM 1068 C CA . GLN A 1 150 ? -9.130 4.024 -11.585 1.00 84.69 150 GLN A CA 1
ATOM 1069 C C . GLN A 1 150 ? -7.745 4.055 -10.913 1.00 84.69 150 GLN A C 1
ATOM 1071 O O . GLN A 1 150 ? -6.793 4.604 -11.474 1.00 84.69 150 GLN A O 1
ATOM 1076 N N . PRO A 1 151 ? -7.569 3.424 -9.734 1.00 79.44 151 PRO A N 1
ATOM 1077 C CA . PRO A 1 151 ? -6.284 3.426 -9.028 1.00 79.44 151 PRO A CA 1
ATOM 1078 C C . PRO A 1 151 ? -5.169 2.694 -9.801 1.00 79.44 151 PRO A C 1
ATOM 1080 O O . PRO A 1 151 ? -3.990 2.907 -9.531 1.00 79.44 151 PRO A O 1
ATOM 1083 N N . GLY A 1 152 ? -5.526 1.849 -10.778 1.00 86.06 152 GLY A N 1
ATOM 1084 C CA . GLY A 1 152 ? -4.587 1.098 -11.619 1.00 86.06 152 GLY A CA 1
ATOM 1085 C C . GLY A 1 152 ? -3.985 1.873 -12.797 1.00 86.06 152 GLY A C 1
ATOM 1086 O O . GLY A 1 152 ? -3.031 1.388 -13.398 1.00 86.06 152 GLY A O 1
ATOM 1087 N N . PHE A 1 153 ? -4.474 3.080 -13.107 1.00 86.81 153 PHE A N 1
ATOM 1088 C CA . PHE A 1 153 ? -4.123 3.812 -14.334 1.00 86.81 153 PHE A CA 1
ATOM 1089 C C . PHE A 1 153 ? -2.611 3.947 -14.571 1.00 86.81 153 PHE A C 1
ATOM 1091 O O . PHE A 1 153 ? -2.119 3.675 -15.666 1.00 86.81 153 PHE A O 1
ATOM 1098 N N . LEU A 1 154 ? -1.852 4.330 -13.539 1.00 78.56 154 LEU A N 1
ATOM 1099 C CA . LEU A 1 154 ? -0.407 4.523 -13.675 1.00 78.56 154 LEU A CA 1
ATOM 1100 C C . LEU A 1 154 ? 0.330 3.191 -13.881 1.00 78.56 154 LEU A C 1
ATOM 1102 O O . LEU A 1 154 ? 1.267 3.125 -14.675 1.00 78.56 154 LEU A O 1
ATOM 1106 N N . ALA A 1 155 ? -0.104 2.126 -13.202 1.00 79.94 155 ALA A N 1
ATOM 1107 C CA . ALA A 1 155 ? 0.476 0.795 -13.361 1.00 79.94 155 ALA A CA 1
ATOM 1108 C C . ALA A 1 155 ? 0.220 0.243 -14.772 1.00 79.94 155 ALA A C 1
ATOM 1110 O O . ALA A 1 155 ? 1.141 -0.283 -15.402 1.00 79.94 155 ALA A O 1
ATOM 1111 N N . ASP A 1 156 ? -0.992 0.437 -15.296 1.00 83.12 156 ASP A N 1
ATOM 1112 C CA . ASP A 1 156 ? -1.368 0.038 -16.653 1.00 83.12 156 ASP A CA 1
ATOM 1113 C C . ASP A 1 156 ? -0.591 0.830 -17.712 1.00 83.12 156 ASP A C 1
ATOM 1115 O O . ASP A 1 156 ? -0.092 0.253 -18.682 1.00 83.12 156 ASP A O 1
ATOM 1119 N N . HIS A 1 157 ? -0.402 2.138 -17.505 1.00 82.31 157 HIS A N 1
ATOM 1120 C CA . HIS A 1 157 ? 0.374 2.987 -18.414 1.00 82.31 157 HIS A CA 1
ATOM 1121 C C . HIS A 1 157 ? 1.867 2.632 -18.420 1.00 82.31 157 HIS A C 1
ATOM 1123 O O . HIS A 1 157 ? 2.482 2.528 -19.486 1.00 82.31 157 HIS A O 1
ATOM 1129 N N . ILE A 1 158 ? 2.458 2.384 -17.245 1.00 80.81 158 ILE A N 1
ATOM 1130 C CA . ILE A 1 158 ? 3.844 1.901 -17.127 1.00 80.81 158 ILE A CA 1
ATOM 1131 C C . ILE A 1 158 ? 3.988 0.557 -17.843 1.00 80.81 158 ILE A C 1
ATOM 1133 O O . ILE A 1 158 ? 4.918 0.375 -18.631 1.00 80.81 158 ILE A O 1
ATOM 1137 N N . LYS A 1 159 ? 3.050 -0.370 -17.627 1.00 86.56 159 LYS A N 1
ATOM 1138 C CA . LYS A 1 159 ? 3.049 -1.673 -18.293 1.00 86.56 159 LYS A CA 1
ATOM 1139 C C . LYS A 1 159 ? 2.975 -1.536 -19.816 1.00 86.56 159 LYS A C 1
ATOM 1141 O O . LYS A 1 159 ? 3.785 -2.149 -20.509 1.00 86.56 159 LYS A O 1
ATOM 1146 N N . ALA A 1 160 ? 2.070 -0.709 -20.335 1.00 82.88 160 ALA A N 1
ATOM 1147 C CA . ALA A 1 160 ? 1.939 -0.463 -21.771 1.00 82.88 160 ALA A CA 1
ATOM 1148 C C . ALA A 1 160 ? 3.212 0.156 -22.375 1.00 82.88 160 ALA A C 1
ATOM 1150 O O . ALA A 1 160 ? 3.630 -0.212 -23.477 1.00 82.88 160 ALA A O 1
ATOM 1151 N N . THR A 1 161 ? 3.867 1.054 -21.635 1.00 79.25 161 THR A N 1
ATOM 1152 C CA . THR A 1 161 ? 5.139 1.664 -22.042 1.00 79.25 161 THR A CA 1
ATOM 1153 C C . THR A 1 161 ? 6.255 0.619 -22.096 1.00 79.25 161 THR A C 1
ATOM 1155 O O . THR A 1 161 ? 6.968 0.540 -23.095 1.00 79.25 161 THR A O 1
ATOM 1158 N N . ILE A 1 162 ? 6.372 -0.239 -21.076 1.00 78.69 162 ILE A N 1
ATOM 1159 C CA . ILE A 1 162 ? 7.337 -1.351 -21.052 1.00 78.69 162 ILE A CA 1
ATOM 1160 C C . ILE A 1 162 ? 7.090 -2.314 -22.215 1.00 78.69 162 ILE A C 1
ATOM 1162 O O . ILE A 1 162 ? 8.040 -2.691 -22.896 1.00 78.69 162 ILE A O 1
ATOM 1166 N N . ASP A 1 163 ? 5.837 -2.694 -22.468 1.00 85.44 163 ASP A N 1
ATOM 1167 C CA . ASP A 1 163 ? 5.483 -3.607 -23.557 1.00 85.44 163 ASP A CA 1
ATOM 1168 C C . ASP A 1 163 ? 5.813 -2.984 -24.931 1.00 85.44 163 ASP A C 1
ATOM 1170 O O . ASP A 1 163 ? 6.337 -3.671 -25.809 1.00 85.44 163 ASP A O 1
ATOM 1174 N N . THR A 1 164 ? 5.618 -1.669 -25.093 1.00 83.38 164 THR A N 1
ATOM 1175 C CA . THR A 1 164 ? 6.001 -0.921 -26.306 1.00 83.38 164 THR A CA 1
ATOM 1176 C C . THR A 1 164 ? 7.516 -0.872 -26.491 1.00 83.38 164 THR A C 1
ATOM 1178 O O . THR A 1 164 ? 8.017 -1.191 -27.568 1.00 83.38 164 THR A O 1
ATOM 1181 N N . VAL A 1 165 ? 8.265 -0.522 -25.440 1.00 78.12 165 VAL A N 1
ATOM 1182 C CA . VAL A 1 165 ? 9.735 -0.500 -25.473 1.00 78.12 165 VAL A CA 1
ATOM 1183 C C . VAL A 1 165 ? 10.287 -1.897 -25.727 1.00 78.12 165 VAL A C 1
ATOM 1185 O O . VAL A 1 165 ? 11.247 -2.039 -26.472 1.00 78.12 165 VAL A O 1
ATOM 1188 N N . LYS A 1 166 ? 9.675 -2.938 -25.160 1.00 81.56 166 LYS A N 1
ATOM 1189 C CA . LYS A 1 166 ? 10.058 -4.330 -25.399 1.00 81.56 166 LYS A CA 1
ATOM 1190 C C . LYS A 1 166 ? 9.796 -4.745 -26.843 1.00 81.56 166 LYS A C 1
ATOM 1192 O O . LYS A 1 166 ? 10.675 -5.338 -27.454 1.00 81.56 166 LYS A O 1
ATOM 1197 N N . ALA A 1 167 ? 8.639 -4.399 -27.402 1.00 80.44 167 ALA A N 1
ATOM 1198 C CA . ALA A 1 167 ? 8.330 -4.666 -28.803 1.00 80.44 167 ALA A CA 1
ATOM 1199 C C . ALA A 1 167 ? 9.294 -3.932 -29.750 1.00 80.44 167 ALA A C 1
ATOM 1201 O O . ALA A 1 167 ? 9.766 -4.525 -30.719 1.00 80.44 167 ALA A O 1
ATOM 1202 N N . GLU A 1 168 ? 9.637 -2.676 -29.450 1.00 75.12 168 GLU A N 1
ATOM 1203 C CA . GLU A 1 168 ? 10.631 -1.926 -30.222 1.00 75.12 168 GLU A CA 1
ATOM 1204 C C . GLU A 1 168 ? 12.038 -2.496 -30.025 1.00 75.12 168 GLU A C 1
ATOM 1206 O O . GLU A 1 168 ? 12.770 -2.639 -30.993 1.00 75.12 168 GLU A O 1
ATOM 1211 N N . ALA A 1 169 ? 12.412 -2.910 -28.814 1.00 70.88 169 ALA A N 1
ATOM 1212 C CA . ALA A 1 169 ? 13.682 -3.575 -28.546 1.00 70.88 169 ALA A CA 1
ATOM 1213 C C . ALA A 1 169 ? 13.787 -4.920 -29.273 1.00 70.88 169 ALA A C 1
ATOM 1215 O O . ALA A 1 169 ? 14.844 -5.220 -29.809 1.00 70.88 169 ALA A O 1
ATOM 1216 N N . ASP A 1 170 ? 12.709 -5.705 -29.343 1.00 76.81 170 ASP A N 1
ATOM 1217 C CA . ASP A 1 170 ? 12.651 -6.964 -30.092 1.00 76.81 170 ASP A CA 1
ATOM 1218 C C . ASP A 1 170 ? 12.679 -6.718 -31.613 1.00 76.81 170 ASP A C 1
ATOM 1220 O O . ASP A 1 170 ? 13.330 -7.458 -32.351 1.00 76.81 170 ASP A O 1
ATOM 1224 N N . ARG A 1 171 ? 12.066 -5.628 -32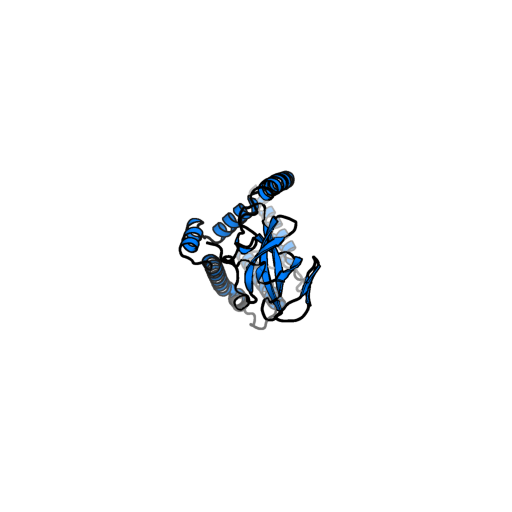.091 1.00 72.00 171 ARG A N 1
ATOM 1225 C CA . ARG A 1 171 ? 12.174 -5.155 -33.482 1.00 72.00 171 ARG A CA 1
ATOM 1226 C C . ARG A 1 171 ? 13.582 -4.644 -33.817 1.00 72.00 171 ARG A C 1
ATOM 1228 O O . ARG A 1 171 ? 14.069 -4.881 -34.920 1.00 72.00 171 ARG A O 1
ATOM 1235 N N . LEU A 1 172 ? 14.239 -3.987 -32.862 1.00 64.50 172 LEU A N 1
ATOM 1236 C CA . LEU A 1 172 ? 15.632 -3.527 -32.882 1.00 64.50 172 LEU A CA 1
ATOM 1237 C C . LEU A 1 172 ? 16.618 -4.597 -32.400 1.00 64.50 172 LEU A C 1
ATOM 1239 O O . LEU A 1 172 ? 17.811 -4.328 -32.261 1.00 64.50 172 LEU A O 1
ATOM 1243 N N . ARG A 1 173 ? 16.159 -5.844 -32.267 1.00 59.88 173 ARG A N 1
ATOM 1244 C CA . ARG A 1 173 ? 16.996 -7.020 -32.068 1.00 59.88 173 ARG A CA 1
ATOM 1245 C C . ARG A 1 173 ? 17.407 -7.702 -33.383 1.00 59.88 173 ARG A C 1
ATOM 1247 O O . ARG A 1 173 ? 17.556 -8.924 -33.361 1.00 59.88 173 ARG A O 1
ATOM 1254 N N . PRO A 1 174 ? 17.670 -7.030 -34.531 1.00 58.44 174 PRO A N 1
ATOM 1255 C CA . PRO A 1 174 ? 18.339 -7.687 -35.626 1.00 58.44 174 PRO A CA 1
ATOM 1256 C C . PRO A 1 174 ? 19.848 -7.728 -35.362 1.00 58.44 174 PRO A C 1
ATOM 1258 O O . PRO A 1 174 ? 20.609 -7.614 -36.306 1.00 58.44 174 PRO A O 1
ATOM 1261 N N . GLU A 1 175 ? 20.342 -7.906 -34.129 1.00 56.12 175 GLU A N 1
ATOM 1262 C CA . GLU A 1 175 ? 21.754 -8.290 -33.970 1.00 56.12 175 GLU A CA 1
ATOM 1263 C C . GLU A 1 175 ? 22.004 -9.623 -34.684 1.00 56.12 175 GLU A C 1
ATOM 1265 O O . GLU A 1 175 ? 23.026 -9.786 -35.341 1.00 56.12 175 GLU A O 1
ATOM 1270 N N . ALA A 1 176 ? 21.029 -10.537 -34.670 1.00 59.12 176 ALA A N 1
ATOM 1271 C CA . ALA A 1 176 ? 21.097 -11.765 -35.453 1.00 59.12 176 ALA A CA 1
ATOM 1272 C C . ALA A 1 176 ? 21.054 -11.496 -36.969 1.00 59.12 176 ALA A C 1
ATOM 1274 O O . ALA A 1 176 ? 21.818 -12.108 -37.711 1.00 59.12 176 ALA A O 1
ATOM 1275 N N . THR A 1 177 ? 20.217 -10.563 -37.432 1.00 64.31 177 THR A N 1
ATOM 1276 C CA . THR A 1 177 ? 20.071 -10.235 -38.861 1.00 64.31 177 THR A CA 1
ATOM 1277 C C . THR A 1 177 ? 21.247 -9.414 -39.388 1.00 64.31 177 THR A C 1
ATOM 1279 O O . THR A 1 177 ? 21.758 -9.715 -40.452 1.00 64.31 177 THR A O 1
ATOM 1282 N N . LEU A 1 178 ? 21.769 -8.460 -38.614 1.00 65.69 178 LEU A N 1
ATOM 1283 C CA . LEU A 1 178 ? 22.978 -7.696 -38.931 1.00 65.69 178 LEU A CA 1
ATOM 1284 C C . LEU A 1 178 ? 24.215 -8.592 -38.925 1.00 65.69 178 LEU A C 1
ATOM 1286 O O . LEU A 1 178 ? 25.060 -8.465 -39.803 1.00 65.69 178 LEU A O 1
ATOM 1290 N N . VAL A 1 179 ? 24.336 -9.519 -37.969 1.00 70.31 179 VAL A N 1
ATOM 1291 C CA . VAL A 1 179 ? 25.439 -10.492 -37.967 1.00 70.31 179 VAL A CA 1
ATOM 1292 C C . VAL A 1 179 ? 25.304 -11.465 -39.139 1.00 70.31 179 VAL A C 1
ATOM 1294 O O . VAL A 1 179 ? 26.319 -11.791 -39.751 1.00 70.31 179 VAL A O 1
ATOM 1297 N N . ALA A 1 180 ? 24.089 -11.886 -39.501 1.00 73.19 180 ALA A N 1
ATOM 1298 C CA . ALA A 1 180 ? 23.842 -12.703 -40.689 1.00 73.19 180 ALA A CA 1
ATOM 1299 C C . ALA A 1 180 ? 24.174 -11.948 -41.989 1.00 73.19 180 ALA A C 1
ATOM 1301 O O . ALA A 1 180 ? 24.897 -12.479 -42.827 1.00 73.19 180 ALA A O 1
ATOM 1302 N N . ASP A 1 181 ? 23.754 -10.691 -42.125 1.00 76.38 181 ASP A N 1
ATOM 1303 C CA . ASP A 1 181 ? 24.047 -9.845 -43.286 1.00 76.38 181 ASP A CA 1
ATOM 1304 C C . ASP A 1 181 ? 25.546 -9.540 -43.396 1.00 76.38 181 ASP A C 1
ATOM 1306 O O . ASP A 1 181 ? 26.123 -9.601 -44.482 1.00 76.38 181 ASP A O 1
ATOM 1310 N N . VAL A 1 182 ? 26.217 -9.271 -42.270 1.00 78.00 182 VAL A N 1
ATOM 1311 C CA . VAL A 1 182 ? 27.674 -9.090 -42.218 1.00 78.00 182 VAL A CA 1
ATOM 1312 C C . VAL A 1 182 ? 28.392 -10.389 -42.587 1.00 78.00 182 VAL A C 1
ATOM 1314 O O . VAL A 1 182 ? 29.336 -10.348 -43.372 1.00 78.00 182 VAL A O 1
ATOM 1317 N N . ARG A 1 183 ? 27.946 -11.552 -42.099 1.00 80.00 183 ARG A N 1
ATOM 1318 C CA . ARG A 1 183 ? 28.512 -12.859 -42.481 1.00 80.00 183 ARG A CA 1
ATOM 1319 C C . ARG A 1 183 ? 28.321 -13.154 -43.963 1.00 80.00 183 ARG A C 1
ATOM 1321 O O . ARG A 1 183 ? 29.298 -13.495 -44.632 1.00 80.00 183 ARG A O 1
ATOM 1328 N N . ALA A 1 184 ? 27.118 -12.938 -44.490 1.00 84.00 184 ALA A N 1
ATOM 1329 C CA . ALA A 1 184 ? 26.802 -13.098 -45.904 1.00 84.00 184 ALA A CA 1
ATOM 1330 C C . ALA A 1 184 ? 27.655 -12.161 -46.771 1.00 84.00 184 ALA A C 1
ATOM 1332 O O . ALA A 1 184 ? 28.275 -12.597 -47.741 1.00 84.00 184 ALA A O 1
ATOM 1333 N N . ALA A 1 185 ? 27.784 -10.891 -46.378 1.00 82.81 185 ALA A N 1
ATOM 1334 C CA . ALA A 1 185 ? 28.634 -9.929 -47.066 1.00 82.81 185 ALA A CA 1
ATOM 1335 C C . ALA A 1 185 ? 30.121 -10.311 -46.997 1.00 82.81 185 ALA A C 1
ATOM 1337 O O . ALA A 1 185 ? 30.861 -10.055 -47.947 1.00 82.81 185 ALA A O 1
ATOM 1338 N N . LEU A 1 186 ? 30.590 -10.903 -45.898 1.00 86.12 186 LEU A N 1
ATOM 1339 C CA . LEU A 1 186 ? 31.973 -11.362 -45.737 1.00 86.12 186 LEU A CA 1
ATOM 1340 C C . LEU A 1 186 ? 32.239 -12.739 -46.372 1.00 86.12 186 LEU A C 1
ATOM 1342 O O . LEU A 1 186 ? 33.402 -13.114 -46.487 1.00 86.12 186 LEU A O 1
ATOM 1346 N N . GLY A 1 187 ? 31.204 -13.467 -46.809 1.00 89.44 187 GLY A N 1
ATOM 1347 C CA . GLY A 1 187 ? 31.327 -14.829 -47.343 1.00 89.44 187 GLY A CA 1
ATOM 1348 C C . GLY A 1 187 ? 31.720 -15.863 -46.283 1.00 89.44 187 GLY A C 1
ATOM 1349 O O . GLY A 1 187 ? 32.391 -16.845 -46.593 1.00 89.44 187 GLY A O 1
ATOM 1350 N N . VAL A 1 188 ? 31.357 -15.619 -45.024 1.00 88.25 188 VAL A N 1
ATOM 1351 C CA . VAL A 1 188 ? 31.736 -16.439 -43.868 1.00 88.25 188 VAL A CA 1
ATOM 1352 C C . VAL A 1 188 ? 30.546 -17.329 -43.471 1.00 88.25 188 VAL A C 1
ATOM 1354 O O . VAL A 1 188 ? 29.426 -16.824 -43.446 1.00 88.25 188 VAL A O 1
ATOM 1357 N N . PRO A 1 189 ? 30.742 -18.626 -43.151 1.00 86.62 189 PRO A N 1
ATOM 1358 C CA . PRO A 1 189 ? 29.642 -19.526 -42.797 1.00 86.62 189 PRO A CA 1
ATOM 1359 C C . PRO A 1 189 ? 28.937 -19.116 -41.497 1.00 86.62 189 PRO A C 1
ATOM 1361 O O . PRO A 1 189 ? 29.551 -18.558 -40.587 1.00 86.62 189 PRO A O 1
ATOM 1364 N N . ASP A 1 190 ? 27.660 -19.481 -41.366 1.00 83.38 190 ASP A N 1
ATOM 1365 C CA . ASP A 1 190 ? 26.825 -19.132 -40.204 1.00 83.38 190 ASP A CA 1
ATOM 1366 C C . ASP A 1 190 ? 27.326 -19.718 -38.875 1.00 83.38 190 ASP A C 1
ATOM 1368 O O . ASP A 1 190 ? 26.997 -19.219 -37.796 1.00 83.38 190 ASP A O 1
ATOM 1372 N N . THR A 1 191 ? 28.166 -20.751 -38.940 1.00 89.12 191 THR A N 1
ATOM 1373 C CA . THR A 1 191 ? 28.814 -21.383 -37.784 1.00 89.12 191 THR A CA 1
ATOM 1374 C C . THR A 1 191 ? 30.116 -20.701 -37.368 1.00 89.12 191 THR A C 1
ATOM 1376 O O . THR A 1 191 ? 30.744 -21.137 -36.406 1.00 89.12 191 THR A O 1
ATOM 1379 N N . ALA A 1 192 ? 30.567 -19.671 -38.088 1.00 83.81 192 ALA A N 1
ATOM 1380 C CA . ALA A 1 192 ? 31.819 -18.998 -37.783 1.00 83.81 192 ALA A CA 1
ATOM 1381 C C . ALA A 1 192 ? 31.740 -18.224 -36.468 1.00 83.81 192 ALA A C 1
ATOM 1383 O O . ALA A 1 192 ? 30.805 -17.451 -36.215 1.00 83.81 192 ALA A O 1
ATOM 1384 N N . ASP A 1 193 ? 32.764 -18.413 -35.645 1.00 85.62 193 ASP A N 1
ATOM 1385 C CA . ASP A 1 193 ? 32.919 -17.694 -34.395 1.00 85.62 193 ASP A CA 1
ATOM 1386 C C . ASP A 1 193 ? 33.348 -16.232 -34.622 1.00 85.62 193 ASP A C 1
ATOM 1388 O O . ASP A 1 193 ? 33.646 -15.778 -35.732 1.00 85.62 193 ASP A O 1
ATOM 1392 N N . LYS A 1 194 ? 33.375 -15.461 -33.533 1.00 78.69 194 LYS A N 1
ATOM 1393 C CA . LYS A 1 194 ? 33.744 -14.040 -33.561 1.00 78.69 194 LYS A CA 1
ATOM 1394 C C . LYS A 1 194 ? 35.158 -13.808 -34.115 1.00 78.69 194 LYS A C 1
ATOM 1396 O O . LYS A 1 194 ? 35.394 -12.775 -34.739 1.00 78.69 194 LYS A O 1
ATOM 1401 N N . ALA A 1 195 ? 36.082 -14.747 -33.903 1.00 82.19 195 ALA A N 1
ATOM 1402 C CA . ALA A 1 195 ? 37.460 -14.633 -34.371 1.00 82.19 195 ALA A CA 1
ATOM 1403 C C . ALA A 1 195 ? 37.550 -14.796 -35.896 1.00 82.19 195 ALA A C 1
ATOM 1405 O O . ALA A 1 195 ? 38.211 -13.998 -36.559 1.00 82.19 195 ALA A O 1
ATOM 1406 N N . ALA A 1 196 ? 36.829 -15.765 -36.462 1.00 81.88 196 ALA A N 1
ATOM 1407 C CA . ALA A 1 196 ? 36.742 -15.977 -37.902 1.00 81.88 196 ALA A CA 1
ATOM 1408 C C . ALA A 1 196 ? 36.067 -14.799 -38.626 1.00 81.88 196 ALA A C 1
ATOM 1410 O O . ALA A 1 196 ? 36.535 -14.376 -39.684 1.00 81.88 196 ALA A O 1
ATOM 1411 N N . ILE A 1 197 ? 35.016 -14.215 -38.035 1.00 78.25 197 ILE A N 1
ATOM 1412 C CA . ILE A 1 197 ? 34.366 -13.009 -38.576 1.00 78.25 197 ILE A CA 1
ATOM 1413 C C . ILE A 1 197 ? 35.350 -11.832 -38.589 1.00 78.25 197 ILE A C 1
ATOM 1415 O O . ILE A 1 197 ? 35.475 -11.152 -39.607 1.00 78.25 197 ILE A O 1
ATOM 1419 N N . LEU A 1 198 ? 36.084 -11.609 -37.492 1.00 80.94 198 LEU A N 1
ATOM 1420 C CA . LEU A 1 198 ? 37.063 -10.523 -37.401 1.00 80.94 198 LEU A CA 1
ATOM 1421 C C . LEU A 1 198 ? 38.191 -10.682 -38.433 1.00 80.94 198 LEU A C 1
ATOM 1423 O O . LEU A 1 198 ? 38.514 -9.726 -39.137 1.00 80.94 198 LEU A O 1
ATOM 1427 N N . ALA A 1 199 ? 38.724 -11.895 -38.589 1.00 83.81 199 ALA A N 1
ATOM 1428 C CA . ALA A 1 199 ? 39.745 -12.190 -39.591 1.00 83.81 199 ALA A CA 1
ATOM 1429 C C . ALA A 1 199 ? 39.248 -11.923 -41.026 1.00 83.81 199 ALA A C 1
ATOM 1431 O O . ALA A 1 199 ? 39.980 -11.371 -41.850 1.00 83.81 199 ALA A O 1
ATOM 1432 N N . ALA A 1 200 ? 37.988 -12.256 -41.328 1.00 84.94 200 ALA A N 1
ATOM 1433 C CA . ALA A 1 200 ? 37.390 -11.987 -42.635 1.00 84.94 200 ALA A CA 1
ATOM 1434 C C . ALA A 1 200 ? 37.198 -10.483 -42.902 1.00 84.94 200 ALA A C 1
ATOM 1436 O O . ALA A 1 200 ? 37.445 -10.021 -44.020 1.00 84.94 200 ALA A O 1
ATOM 1437 N N . VAL A 1 201 ? 36.809 -9.702 -41.885 1.00 84.94 201 VAL A N 1
ATOM 1438 C CA . VAL A 1 201 ? 36.730 -8.232 -41.979 1.00 84.94 201 VAL A CA 1
ATOM 1439 C C . VAL A 1 201 ? 38.102 -7.641 -42.297 1.00 84.94 201 VAL A C 1
ATOM 1441 O O . VAL A 1 201 ? 38.227 -6.851 -43.235 1.00 84.94 201 VAL A O 1
ATOM 1444 N N . GLU A 1 202 ? 39.140 -8.044 -41.562 1.00 83.75 202 GLU A N 1
ATOM 1445 C CA . GLU A 1 202 ? 40.510 -7.557 -41.762 1.00 83.75 202 GLU A CA 1
ATOM 1446 C C . GLU A 1 202 ? 41.048 -7.909 -43.155 1.00 83.75 202 GLU A C 1
ATOM 1448 O O . GLU A 1 202 ? 41.647 -7.060 -43.828 1.00 83.75 202 GLU A O 1
ATOM 1453 N N . ALA A 1 203 ? 40.785 -9.129 -43.631 1.00 82.75 203 ALA A N 1
ATOM 1454 C CA . ALA A 1 203 ? 41.171 -9.565 -44.968 1.00 82.75 203 ALA A CA 1
ATOM 1455 C C . ALA A 1 203 ? 40.476 -8.736 -46.059 1.00 82.75 203 ALA A C 1
ATOM 1457 O O . ALA A 1 203 ? 41.127 -8.263 -46.995 1.00 82.75 203 ALA A O 1
ATOM 1458 N N . LYS A 1 204 ? 39.165 -8.493 -45.925 1.00 83.50 204 LYS A N 1
ATOM 1459 C CA . LYS A 1 204 ? 38.390 -7.724 -46.908 1.00 83.50 204 LYS A CA 1
ATOM 1460 C C . LYS A 1 204 ? 38.768 -6.240 -46.914 1.00 83.50 204 LYS A C 1
ATOM 1462 O O . LYS A 1 204 ? 38.881 -5.643 -47.986 1.00 83.50 204 LYS A O 1
ATOM 1467 N N . ALA A 1 205 ? 39.026 -5.656 -45.743 1.00 79.06 205 ALA A N 1
ATOM 1468 C CA . ALA A 1 205 ? 39.530 -4.290 -45.616 1.00 79.06 205 ALA A CA 1
ATOM 1469 C C . ALA A 1 205 ? 40.915 -4.144 -46.266 1.00 79.06 205 ALA A C 1
ATOM 1471 O O . ALA A 1 205 ? 41.152 -3.201 -47.023 1.00 79.06 205 ALA A O 1
ATOM 1472 N N . SER A 1 206 ? 41.801 -5.117 -46.036 1.00 79.12 206 SER A N 1
ATOM 1473 C CA . SER A 1 206 ? 43.142 -5.155 -46.630 1.00 79.12 206 SER A CA 1
ATOM 1474 C C . SER A 1 206 ? 43.091 -5.299 -48.155 1.00 79.12 206 SER A C 1
ATOM 1476 O O . SER A 1 206 ? 43.779 -4.567 -48.867 1.00 79.12 206 SER A O 1
ATOM 1478 N N . ALA A 1 207 ? 42.219 -6.170 -48.676 1.00 79.75 207 ALA A N 1
ATOM 1479 C CA . ALA A 1 207 ? 41.982 -6.310 -50.113 1.00 79.75 207 ALA A CA 1
ATOM 1480 C C . ALA A 1 207 ? 41.455 -5.007 -50.737 1.00 79.75 207 ALA A C 1
ATOM 1482 O O . ALA A 1 207 ? 41.921 -4.591 -51.798 1.00 79.75 207 ALA A O 1
ATOM 1483 N N . LYS A 1 208 ? 40.527 -4.314 -50.060 1.00 82.50 208 LYS A N 1
ATOM 1484 C CA . LYS A 1 208 ? 39.996 -3.039 -50.555 1.00 82.50 208 LYS A CA 1
ATOM 1485 C C . LYS A 1 208 ? 41.041 -1.923 -50.538 1.00 82.50 208 LYS A C 1
ATOM 1487 O O . LYS A 1 208 ? 41.091 -1.123 -51.469 1.00 82.50 208 LYS A O 1
ATOM 1492 N N . ALA A 1 209 ? 41.888 -1.876 -49.513 1.00 75.31 209 ALA A N 1
ATOM 1493 C CA . ALA A 1 209 ? 43.000 -0.933 -49.452 1.00 75.31 209 ALA A CA 1
ATOM 1494 C C . ALA A 1 209 ? 44.000 -1.166 -50.597 1.00 75.31 209 ALA A C 1
ATOM 1496 O O . ALA A 1 209 ? 44.430 -0.206 -51.237 1.00 75.31 209 ALA A O 1
ATOM 1497 N N . ALA A 1 210 ? 44.319 -2.428 -50.898 1.00 76.31 210 ALA A N 1
ATOM 1498 C CA . ALA A 1 210 ? 45.175 -2.786 -52.026 1.00 76.31 210 ALA A CA 1
ATOM 1499 C C . ALA A 1 210 ? 44.571 -2.353 -53.376 1.00 76.31 210 ALA A C 1
ATOM 1501 O O . ALA A 1 210 ? 45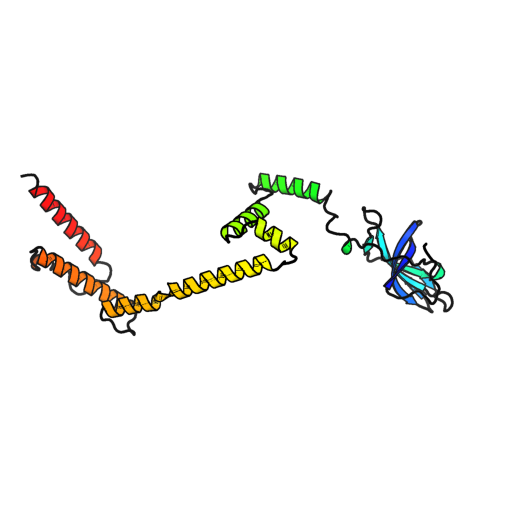.274 -1.755 -54.188 1.00 76.31 210 ALA A O 1
ATOM 1502 N N . ASP A 1 211 ? 43.269 -2.574 -53.584 1.00 79.12 211 ASP A N 1
ATOM 1503 C CA . ASP A 1 211 ? 42.529 -2.128 -54.776 1.00 79.12 211 ASP A CA 1
ATOM 1504 C 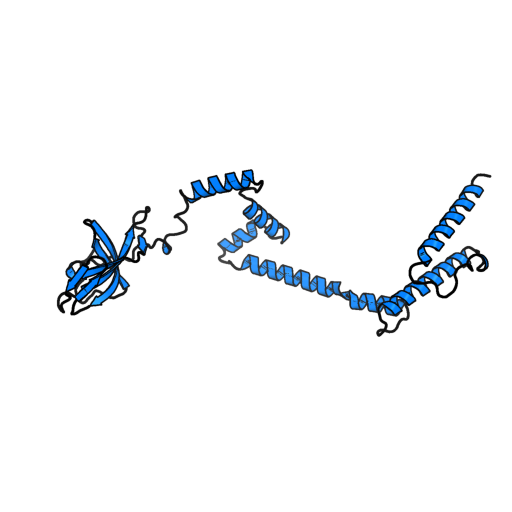C . ASP A 1 211 ? 42.590 -0.597 -54.952 1.00 79.12 211 ASP A C 1
ATOM 1506 O O . ASP A 1 211 ? 42.954 -0.099 -56.016 1.00 79.12 211 ASP A O 1
ATOM 1510 N N . ILE A 1 212 ? 42.353 0.174 -53.884 1.00 80.38 212 ILE A N 1
ATOM 1511 C CA . ILE A 1 212 ? 42.446 1.646 -53.919 1.00 80.38 212 ILE A CA 1
ATOM 1512 C C . ILE A 1 212 ? 43.867 2.114 -54.269 1.00 80.38 212 ILE A C 1
ATOM 1514 O O . ILE A 1 212 ? 44.042 3.066 -55.035 1.00 80.38 212 ILE A O 1
ATOM 1518 N N . LEU A 1 213 ? 44.897 1.475 -53.710 1.00 78.50 213 LEU A N 1
ATOM 1519 C CA . LEU A 1 213 ? 46.292 1.812 -54.008 1.00 78.50 213 LEU A CA 1
ATOM 1520 C C . LEU A 1 213 ? 46.660 1.481 -55.458 1.00 78.50 213 LEU A C 1
ATOM 1522 O O . LEU A 1 213 ? 47.323 2.290 -56.113 1.00 78.50 213 LEU A O 1
ATOM 1526 N N . ALA A 1 214 ? 46.182 0.348 -55.975 1.00 79.06 214 ALA A N 1
ATOM 1527 C CA . ALA A 1 214 ? 46.364 -0.042 -57.367 1.00 79.06 214 ALA A CA 1
ATOM 1528 C C . ALA A 1 214 ? 45.684 0.949 -58.326 1.00 79.06 214 ALA A C 1
ATOM 1530 O O . ALA A 1 214 ? 46.315 1.411 -59.275 1.00 79.06 214 ALA A O 1
ATOM 1531 N N . GLN A 1 215 ? 44.447 1.367 -58.032 1.00 82.38 215 GLN A N 1
ATOM 1532 C CA . GLN A 1 215 ? 43.722 2.391 -58.802 1.00 82.38 215 GLN A CA 1
ATOM 1533 C C . GLN A 1 215 ? 44.440 3.748 -58.812 1.00 82.38 215 GLN A C 1
ATOM 1535 O O . GLN A 1 215 ? 44.324 4.511 -59.768 1.00 82.38 215 GLN A O 1
ATOM 1540 N N . ARG A 1 216 ? 45.222 4.049 -57.769 1.00 86.06 216 ARG A N 1
ATOM 1541 C CA . ARG A 1 216 ? 46.058 5.257 -57.675 1.00 86.06 216 ARG A CA 1
ATOM 1542 C C . ARG A 1 216 ? 47.451 5.096 -58.295 1.00 86.06 216 ARG A C 1
ATOM 1544 O O . ARG A 1 216 ? 48.277 5.996 -58.157 1.00 86.06 216 ARG A O 1
ATOM 1551 N N . GLY A 1 217 ? 47.729 3.971 -58.956 1.00 85.81 217 GLY A N 1
ATOM 1552 C CA . GLY A 1 217 ? 49.007 3.711 -59.621 1.00 85.81 217 GLY A CA 1
ATOM 1553 C C . GLY A 1 217 ? 50.181 3.501 -58.661 1.00 85.81 217 GLY A C 1
ATOM 1554 O O . GLY A 1 217 ? 51.333 3.681 -59.057 1.00 85.81 217 GLY A O 1
ATOM 1555 N N . VAL A 1 218 ? 49.924 3.146 -57.395 1.00 79.06 218 VAL A N 1
ATOM 1556 C CA . VAL A 1 218 ? 50.984 2.818 -56.434 1.00 79.06 218 VAL A CA 1
ATOM 1557 C C . VAL A 1 218 ? 51.403 1.359 -56.656 1.00 79.06 218 VAL A C 1
ATOM 1559 O O . VAL A 1 218 ? 50.591 0.461 -56.437 1.00 79.06 218 VAL A O 1
ATOM 1562 N N . PRO A 1 219 ? 52.649 1.079 -57.085 1.00 68.75 219 PRO A N 1
ATOM 1563 C CA . PRO A 1 219 ? 53.071 -0.286 -57.370 1.00 68.75 219 PRO A CA 1
ATOM 1564 C C . PRO A 1 219 ? 53.185 -1.117 -56.077 1.00 68.75 219 PRO A C 1
ATOM 1566 O O . PRO A 1 219 ? 53.673 -0.611 -55.057 1.00 68.75 219 PRO A O 1
ATOM 1569 N N . PRO A 1 220 ? 52.814 -2.412 -56.114 1.00 60.88 220 PRO A N 1
ATOM 1570 C CA . PRO A 1 220 ? 52.763 -3.285 -54.935 1.00 60.88 220 PRO A CA 1
ATOM 1571 C C . PRO A 1 220 ? 54.127 -3.457 -54.245 1.00 60.88 220 PRO A C 1
ATOM 1573 O O . PRO A 1 220 ? 54.194 -3.675 -53.035 1.00 60.88 220 PRO A O 1
ATOM 1576 N N . SER A 1 221 ? 55.229 -3.249 -54.972 1.00 58.34 221 SER A N 1
ATOM 1577 C CA . SER A 1 221 ? 56.599 -3.333 -54.452 1.00 58.34 221 SER A CA 1
ATOM 1578 C C . SER A 1 221 ? 56.938 -2.307 -53.361 1.00 58.34 221 SER A C 1
ATOM 1580 O O . SER A 1 221 ? 57.907 -2.510 -52.636 1.00 58.34 221 SER A O 1
ATOM 1582 N N . LYS A 1 222 ? 56.140 -1.241 -53.174 1.00 54.72 222 LYS A N 1
ATOM 1583 C CA . LYS A 1 222 ? 56.306 -0.287 -52.054 1.00 54.72 222 LYS A CA 1
ATOM 1584 C C . LYS A 1 222 ? 55.473 -0.611 -50.809 1.00 54.72 222 LYS A C 1
ATOM 1586 O O . LYS A 1 222 ? 55.565 0.112 -49.823 1.00 54.72 222 LYS A O 1
ATOM 1591 N N . THR A 1 223 ? 54.691 -1.691 -50.837 1.00 52.53 223 THR A N 1
ATOM 1592 C CA . THR A 1 223 ? 53.853 -2.142 -49.707 1.00 52.53 223 THR A CA 1
ATOM 1593 C C . THR A 1 223 ? 54.382 -3.407 -49.017 1.00 52.53 223 THR A C 1
ATOM 1595 O O . THR A 1 223 ? 53.888 -3.788 -47.962 1.00 52.53 223 THR A O 1
ATOM 1598 N N . SER A 1 224 ? 55.444 -4.020 -49.556 1.00 47.28 224 SER A N 1
ATOM 1599 C CA . SER A 1 224 ? 56.002 -5.319 -49.136 1.00 47.28 224 SER A CA 1
ATOM 1600 C C . SER A 1 224 ? 56.816 -5.304 -47.825 1.00 47.28 224 SER A C 1
ATOM 1602 O O . SER A 1 224 ? 57.698 -6.138 -47.631 1.00 47.28 224 SER A O 1
ATOM 1604 N N . GLY A 1 225 ? 56.542 -4.366 -46.916 1.00 50.66 225 GLY A N 1
ATOM 1605 C CA . GLY A 1 225 ? 57.137 -4.329 -45.574 1.00 50.66 225 GLY A CA 1
ATOM 1606 C C . GLY A 1 225 ? 56.321 -5.064 -44.505 1.00 50.66 225 GLY A C 1
ATOM 1607 O O . GLY A 1 225 ? 56.659 -4.980 -43.330 1.00 50.66 225 GLY A O 1
ATOM 1608 N N . VAL A 1 226 ? 55.232 -5.739 -44.881 1.00 46.50 226 VAL A N 1
ATOM 1609 C CA . VAL A 1 226 ? 54.317 -6.392 -43.937 1.00 46.50 226 VAL A CA 1
ATOM 1610 C C . VAL A 1 226 ? 54.406 -7.910 -44.121 1.00 46.50 226 VAL A C 1
ATOM 1612 O O . VAL A 1 226 ? 53.881 -8.426 -45.109 1.00 46.50 226 VAL A O 1
ATOM 1615 N N . PRO A 1 227 ? 55.080 -8.649 -43.220 1.00 45.38 227 PRO A N 1
ATOM 1616 C CA . PRO A 1 227 ? 55.124 -10.101 -43.299 1.00 45.38 227 PRO A CA 1
ATOM 1617 C C . PRO A 1 227 ? 53.733 -10.691 -43.032 1.00 45.38 227 PRO A C 1
ATOM 1619 O O . PRO A 1 227 ? 53.043 -10.311 -42.077 1.00 45.38 227 PRO A O 1
ATOM 1622 N N . ALA A 1 228 ? 53.336 -11.641 -43.882 1.00 43.16 228 ALA A N 1
ATOM 1623 C CA . ALA A 1 228 ? 52.159 -12.477 -43.682 1.00 43.16 228 ALA A CA 1
ATOM 1624 C C . ALA A 1 228 ? 52.318 -13.249 -42.357 1.00 43.16 228 ALA A C 1
ATOM 1626 O O . ALA A 1 228 ? 53.214 -14.079 -42.234 1.00 43.16 228 ALA A O 1
ATOM 1627 N N . GLY A 1 229 ? 51.495 -12.925 -41.352 1.00 48.09 229 GLY A N 1
ATOM 1628 C CA . GLY A 1 229 ? 51.555 -13.523 -40.007 1.00 48.09 229 GLY A CA 1
ATOM 1629 C C . GLY A 1 229 ? 51.665 -12.535 -38.835 1.00 48.09 229 GLY A C 1
ATOM 1630 O O . GLY A 1 229 ? 51.848 -12.958 -37.695 1.00 48.09 229 GLY A O 1
ATOM 1631 N N . SER A 1 230 ? 51.563 -11.228 -39.079 1.00 47.09 230 SER A N 1
ATOM 1632 C CA . SER A 1 230 ? 51.584 -10.220 -38.010 1.00 47.09 230 SER A CA 1
ATOM 1633 C C . SER A 1 230 ? 50.288 -10.260 -37.180 1.00 47.09 230 SER A C 1
ATOM 1635 O O . SER A 1 230 ? 49.200 -10.387 -37.732 1.00 47.09 230 SER A O 1
ATOM 1637 N N . LYS A 1 231 ? 50.405 -10.179 -35.845 1.00 46.06 231 LYS A N 1
ATOM 1638 C CA . LYS A 1 231 ? 49.275 -10.266 -34.897 1.00 46.06 231 LYS A CA 1
ATOM 1639 C C . LYS A 1 231 ? 48.167 -9.231 -35.202 1.00 46.06 231 LYS A C 1
ATOM 1641 O O . LYS A 1 231 ? 48.506 -8.097 -35.565 1.00 46.06 231 LYS A O 1
ATOM 1646 N N . PRO A 1 232 ? 46.881 -9.563 -34.956 1.00 40.47 232 PRO A N 1
ATOM 1647 C CA . PRO A 1 232 ? 45.775 -8.610 -35.064 1.00 40.47 232 PRO A CA 1
ATOM 1648 C C . PRO A 1 232 ? 46.070 -7.386 -34.188 1.00 40.47 232 PRO A C 1
ATOM 1650 O O . PRO A 1 232 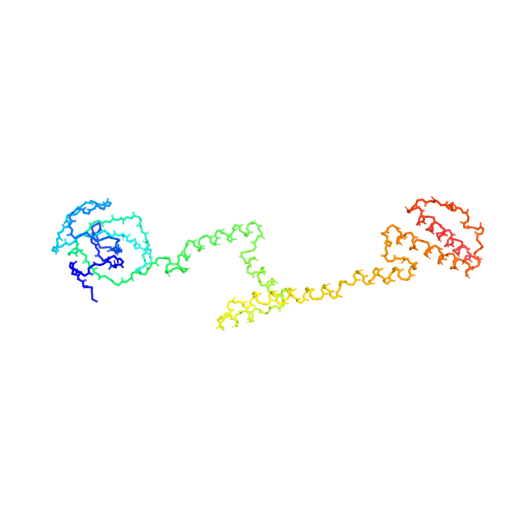? 46.330 -7.527 -32.993 1.00 40.47 232 PRO A O 1
ATOM 1653 N N . GLY A 1 233 ? 46.113 -6.196 -34.792 1.00 47.47 233 GLY A N 1
ATOM 1654 C CA . GLY A 1 233 ? 46.404 -4.927 -34.108 1.00 47.47 233 GLY A CA 1
ATOM 1655 C C . GLY A 1 233 ? 47.681 -4.192 -34.541 1.00 47.47 233 GLY A C 1
ATOM 1656 O O . GLY A 1 233 ? 47.779 -2.991 -34.310 1.00 47.47 233 GLY A O 1
ATOM 1657 N N . ALA A 1 234 ? 48.629 -4.833 -35.237 1.00 50.38 234 ALA A N 1
ATOM 1658 C CA . ALA A 1 234 ? 49.845 -4.148 -35.717 1.00 50.38 234 ALA A CA 1
ATOM 1659 C C . ALA A 1 234 ? 49.638 -3.321 -37.012 1.00 50.38 234 ALA A C 1
ATOM 1661 O O . ALA A 1 234 ? 50.501 -2.535 -37.404 1.00 50.38 234 ALA A O 1
ATOM 1662 N N . HIS A 1 235 ? 48.497 -3.490 -37.689 1.00 50.56 235 HIS A N 1
ATOM 1663 C CA . HIS A 1 235 ? 48.270 -2.984 -39.048 1.00 50.56 235 HIS A CA 1
ATOM 1664 C C . HIS A 1 235 ? 47.777 -1.530 -39.132 1.00 50.56 235 HIS A C 1
ATOM 1666 O O . HIS A 1 235 ? 48.003 -0.875 -40.150 1.00 50.56 235 HIS A O 1
ATOM 1672 N N . LEU A 1 236 ? 47.152 -0.989 -38.081 1.00 46.28 236 LEU A N 1
ATOM 1673 C CA . LEU A 1 236 ? 46.627 0.385 -38.114 1.00 46.28 236 LEU A CA 1
ATOM 1674 C C . LEU A 1 236 ? 47.745 1.439 -38.043 1.00 46.28 236 LEU A C 1
ATOM 1676 O O . LEU A 1 236 ? 47.645 2.495 -38.666 1.00 46.28 236 LEU A O 1
ATOM 1680 N N . THR A 1 237 ? 48.853 1.131 -37.368 1.00 52.19 237 THR A N 1
ATOM 1681 C CA . THR A 1 237 ? 49.971 2.064 -37.171 1.00 52.19 237 THR A CA 1
ATOM 1682 C C . THR A 1 237 ? 50.801 2.264 -38.442 1.00 52.19 237 THR A C 1
ATOM 1684 O O . THR A 1 237 ? 51.207 3.383 -38.751 1.00 52.19 237 THR A O 1
ATOM 1687 N N . GLY A 1 238 ? 51.016 1.202 -39.228 1.00 50.44 238 GLY A N 1
ATOM 1688 C CA . GLY A 1 238 ? 51.760 1.289 -40.491 1.00 50.44 238 GLY A CA 1
ATOM 1689 C C . GLY A 1 238 ? 51.014 2.071 -41.578 1.00 50.44 238 GLY A C 1
ATOM 1690 O O . GLY A 1 238 ? 51.627 2.807 -42.352 1.00 50.44 238 GLY A O 1
ATOM 1691 N N . LEU A 1 239 ? 49.683 1.962 -41.603 1.00 50.22 239 LEU A N 1
ATOM 1692 C CA . LEU A 1 239 ? 48.826 2.641 -42.579 1.00 50.22 239 LEU A CA 1
ATOM 1693 C C . LEU A 1 239 ? 48.726 4.149 -42.301 1.00 50.22 239 LEU A C 1
ATOM 1695 O O . LEU A 1 239 ? 48.763 4.942 -43.243 1.00 50.22 239 LEU A O 1
ATOM 1699 N N . ALA A 1 240 ? 48.701 4.547 -41.023 1.00 54.31 240 ALA A N 1
ATOM 1700 C CA . ALA A 1 240 ? 48.791 5.948 -40.613 1.00 54.31 240 ALA A CA 1
ATOM 1701 C C . ALA A 1 240 ? 50.124 6.584 -41.052 1.00 54.31 240 ALA A C 1
ATOM 1703 O O . ALA A 1 240 ? 50.127 7.635 -41.687 1.00 54.31 240 ALA A O 1
ATOM 1704 N N . LEU A 1 241 ? 51.250 5.895 -40.829 1.00 53.41 241 LEU A N 1
ATOM 1705 C CA . LEU A 1 241 ? 52.581 6.355 -41.250 1.00 53.41 241 LEU A CA 1
ATOM 1706 C C . LEU A 1 241 ? 52.721 6.480 -42.776 1.00 53.41 241 LEU A C 1
ATOM 1708 O O . LEU A 1 241 ? 53.326 7.434 -43.272 1.00 53.41 241 LEU A O 1
ATOM 1712 N N . ALA A 1 242 ? 52.141 5.551 -43.539 1.00 55.72 242 ALA A N 1
ATOM 1713 C CA . ALA A 1 242 ? 52.159 5.610 -44.999 1.00 55.72 242 ALA A CA 1
ATOM 1714 C C . ALA A 1 242 ? 51.288 6.753 -45.558 1.00 55.72 242 ALA A C 1
ATOM 1716 O O . ALA A 1 242 ? 51.671 7.384 -46.549 1.00 55.72 242 ALA A O 1
ATOM 1717 N N . LEU A 1 243 ? 50.145 7.051 -44.925 1.00 55.03 243 LEU A N 1
ATOM 1718 C CA . LEU A 1 243 ? 49.304 8.195 -45.292 1.00 55.03 243 LEU A CA 1
ATOM 1719 C C . LEU A 1 243 ? 49.999 9.528 -44.986 1.00 55.03 243 LEU A C 1
ATOM 1721 O O . LEU A 1 243 ? 49.990 10.418 -45.838 1.00 55.03 243 LEU A O 1
ATOM 1725 N N . GLU A 1 244 ? 50.642 9.642 -43.820 1.00 57.78 244 GLU A N 1
ATOM 1726 C CA . GLU A 1 244 ? 51.395 10.828 -43.389 1.00 57.78 244 GLU A CA 1
ATOM 1727 C C . GLU A 1 244 ? 52.538 11.143 -44.373 1.00 57.78 244 GLU A C 1
ATOM 1729 O O . GLU A 1 244 ? 52.675 12.265 -44.867 1.00 57.78 244 GLU A O 1
ATOM 1734 N N . ALA A 1 245 ? 53.306 10.118 -44.760 1.00 60.53 245 ALA A N 1
ATOM 1735 C CA . ALA A 1 245 ? 54.414 10.253 -45.704 1.00 60.53 245 ALA A CA 1
ATOM 1736 C C . ALA A 1 245 ? 53.957 10.659 -47.117 1.00 60.53 245 ALA A C 1
ATOM 1738 O O . ALA A 1 245 ? 54.682 11.353 -47.836 1.00 60.53 245 ALA A O 1
ATOM 1739 N N . ASN A 1 246 ? 52.758 10.241 -47.535 1.00 57.78 246 ASN A N 1
ATOM 1740 C CA . ASN A 1 246 ? 52.202 10.632 -48.829 1.00 57.78 246 ASN A CA 1
ATOM 1741 C C . ASN A 1 246 ? 51.649 12.068 -48.795 1.00 57.78 246 ASN A C 1
ATOM 1743 O O . ASN A 1 246 ? 51.846 12.833 -49.740 1.00 57.78 246 ASN A O 1
ATOM 1747 N N . ARG A 1 247 ? 51.050 12.476 -47.667 1.00 64.94 247 ARG A N 1
ATOM 1748 C CA . ARG A 1 247 ? 50.635 13.864 -47.415 1.00 64.94 247 ARG A CA 1
ATOM 1749 C C . ARG A 1 247 ? 51.821 14.827 -47.496 1.00 64.94 247 ARG A C 1
ATOM 1751 O O . ARG A 1 247 ? 51.725 15.852 -48.170 1.00 64.94 247 ARG A O 1
ATOM 1758 N N . LEU A 1 248 ? 52.960 14.454 -46.906 1.00 56.97 248 LEU A N 1
ATOM 1759 C CA . LEU A 1 248 ? 54.180 15.266 -46.942 1.00 56.97 248 LEU A CA 1
ATOM 1760 C C . LEU A 1 248 ? 54.740 15.441 -48.363 1.00 56.97 248 LEU A C 1
ATOM 1762 O O . LEU A 1 248 ? 55.166 16.538 -48.721 1.00 56.97 248 LEU A O 1
ATOM 1766 N N . LYS A 1 249 ? 54.704 14.389 -49.193 1.00 60.91 249 LYS A N 1
ATOM 1767 C CA . LYS A 1 249 ? 55.181 14.439 -50.589 1.00 60.91 249 LYS A CA 1
ATOM 1768 C C . LYS A 1 249 ? 54.310 15.305 -51.496 1.00 60.91 249 LYS A C 1
ATOM 1770 O O . LYS A 1 249 ? 54.826 15.942 -52.412 1.00 60.91 249 LYS A O 1
ATOM 1775 N N . HIS A 1 250 ? 53.001 15.340 -51.258 1.00 54.28 250 HIS A N 1
ATOM 1776 C CA . HIS A 1 250 ? 52.102 16.222 -52.002 1.00 54.28 250 HIS A CA 1
ATOM 1777 C C . HIS A 1 250 ? 52.215 17.684 -51.550 1.00 54.28 250 HIS A C 1
ATOM 1779 O O . HIS A 1 250 ? 52.164 18.573 -52.396 1.00 54.28 250 HIS A O 1
ATOM 1785 N N . ALA A 1 251 ? 52.475 17.938 -50.263 1.00 54.53 251 ALA A N 1
ATOM 1786 C CA . ALA A 1 251 ? 52.740 19.286 -49.760 1.00 54.53 251 ALA A CA 1
ATOM 1787 C C . ALA A 1 251 ? 54.018 19.905 -50.363 1.00 54.53 251 ALA A C 1
ATOM 1789 O O . ALA A 1 251 ? 54.046 21.097 -50.648 1.00 54.53 251 ALA A O 1
ATOM 1790 N N . THR A 1 252 ? 55.052 19.102 -50.643 1.00 53.53 252 THR A N 1
ATOM 1791 C CA . THR A 1 252 ? 56.288 19.597 -51.284 1.00 53.53 252 THR A CA 1
ATOM 1792 C C . THR A 1 252 ? 56.147 19.834 -52.790 1.00 53.53 252 THR A C 1
ATOM 1794 O O . THR A 1 252 ? 56.873 20.654 -53.339 1.00 53.53 252 THR A O 1
ATOM 1797 N N . ARG A 1 253 ? 55.205 19.167 -53.473 1.00 51.91 253 ARG A N 1
ATOM 1798 C CA . ARG A 1 253 ? 54.923 19.400 -54.904 1.00 51.91 253 ARG A CA 1
ATOM 1799 C C . ARG A 1 253 ? 54.050 20.623 -55.181 1.00 51.91 253 ARG A C 1
ATOM 1801 O O . ARG A 1 253 ? 54.028 21.073 -56.314 1.00 51.91 253 ARG A O 1
ATOM 1808 N N . SER A 1 254 ? 53.339 21.141 -54.181 1.00 47.81 254 SER A N 1
ATOM 1809 C CA . SER A 1 254 ? 52.501 22.340 -54.326 1.00 47.81 254 SER A CA 1
ATOM 1810 C C . SER A 1 254 ? 53.274 23.656 -54.151 1.00 47.81 254 SER A C 1
ATOM 1812 O O . SER A 1 254 ? 52.669 24.716 -54.268 1.00 47.81 254 SER A O 1
ATOM 1814 N N . ASN A 1 255 ? 54.576 23.593 -53.847 1.00 47.28 255 ASN A N 1
ATOM 1815 C CA . ASN A 1 255 ? 55.420 24.746 -53.511 1.00 47.28 255 ASN A CA 1
ATOM 1816 C C . ASN A 1 255 ? 56.612 24.948 -54.471 1.00 47.28 255 ASN A C 1
ATOM 1818 O O . ASN A 1 255 ? 57.530 25.691 -54.134 1.00 47.28 255 ASN A O 1
ATOM 1822 N N . ASN A 1 256 ? 56.595 24.297 -55.638 1.00 42.75 256 ASN A N 1
ATOM 1823 C CA . ASN A 1 256 ? 57.549 24.505 -56.732 1.00 42.75 256 ASN A CA 1
ATOM 1824 C C . ASN A 1 256 ? 56.806 24.811 -58.029 1.00 42.75 256 ASN A C 1
ATOM 1826 O O . ASN A 1 256 ? 55.823 24.085 -58.304 1.00 42.75 256 ASN A O 1
#

pLDDT: mean 74.42, std 16.28, range [38.78, 96.06]

Foldseek 3Di:
DWAQFAQVRDDFQFKKWADDPNRIFIWTFHDKAQADWDAWPVGIDGHHVRWIKTWTFTWDDDPDPQETETDPGIDIDTSRRIITDPDTHYPVNVDPPVCDPCVVVVLVVVCVVCVVVVHHSCNVVVVVCVVCVVLVHDPVNVVVCVVVVNPCVVVVSVVVSVVVVVVVVVVVPVPVVVVVVLCVVLVHDPPDDPVRSVVSVVVVVVVVVVVVCVVVVNDCVVVPPDDDPDDPPPPPVVVVVVVVVVVVVVVVVVPD

Secondary structure (DSSP, 8-state):
--EEPPTTT--TT-EEEEEETTEEEEEEEEEEESSEEEEETTEEEEEBTTB-EEEEEEEEE-SSTTEEE--S-EEEEEGGG-EE-PPPEETTTSTT-S-TTHHHHHHHHHHHHHHHTT--TTHHHHHHHHHHHHTT--HHHHHHHHHTT-TTHHHHHHHHHHHHHHHHHHHT-THHHHHHHHHHHHT--TT--HHHHHHHHHHHHHHHHHHHHHHTT--GGGTTTS-TTPPTTSHHHHHHHHHHHHHHHHHHHTT-

Sequence (256 aa):
AIRAASPDALMVGDYVALPYNGGETTGEVVEVLTTGTALGNDGSVDATAQDPAALVEVYRETATPGVFEETDVIVARLSSALTRVEEPTMAEEANPISAPIVDAITNTMKSKLLALLGVEANARETFLANAIADLGVKPEAVSAALDAGQPGFLADHIKATIDTVKAEADRLRPEATLVADVRAALGVPDTADKAAILAAVEAKASAKAADILAQRGVPPSKTSGVPAGSKPGAHLTGLALALEANRLKHATRSNN

Radius of gyration: 42.98 Å; chains: 1; bounding box: 88×46×100 Å